Protein AF-A0A178AZI8-F1 (afdb_monomer_lite)

Foldseek 3Di:
DADALQAFAALDQWFLLCCLQRVVNVLLAQLNLLLCVLQPNALVNSQVSCQVWFQDVPRDDSVNSNCSNVVNNVVCCVVPNPVVSVVSSVLSNDPVNGSNNSSVRSGADPVSVVVYDFAWLQCSCVRTPDQDDVVRTDLSSVLSVCCVVQVFTDTSYGSVQVSVCVVVVHDRPGGDPVVVPPPPPDDDDDDDD

pLDDT: mean 89.92, std 15.52, range [40.38, 98.31]

Secondary structure (DSSP, 8-state):
-PPPTTBPPPSS---HHHHHHH-GGGGGSHHHHHHHHHTT--HHHHHHHHHHHB--SSPPPHHHHHHHHHHHHHHHHHHH-HHHHHHHHHHHHSTT--HHHHHHHTSPPHHHHTT-B--BTGGGGTTBS----BTTB-HHHHHHHHHHHH----BTTTHHHHHHHHHTTPPPSS---GGGS------------

Radius of gyration: 20.49 Å; chains: 1; bounding box: 71×36×58 Å

Sequence (193 aa):
MVPPAYAHIPLLPLTDTEIIVYLFNSLCRPIVSLRLYARGWGPAAISDVVNTHRIVQPAYLRNTCSVKCTTAIKKGIELYGEQWSATNREIFQDDATLDDKATDMIRLSPDEMLVAVDYEIRALCNGLKKHPEDGEGSIFTRCVKYCEETNATYTLSDVFELASDLEAGRPPRRGQDPAQECKTEDSPSSTRS

Structure (mmCIF, N/CA/C/O backbone):
data_AF-A0A178AZI8-F1
#
_entry.id   AF-A0A178AZI8-F1
#
loop_
_atom_site.group_PDB
_atom_site.id
_atom_site.type_symbol
_atom_site.label_atom_id
_atom_site.label_alt_id
_atom_site.label_comp_id
_atom_site.label_asym_id
_atom_site.label_entity_id
_atom_site.label_seq_id
_atom_site.pdbx_PDB_ins_code
_atom_site.Cartn_x
_atom_site.Cartn_y
_atom_site.Cartn_z
_atom_site.occupancy
_atom_site.B_iso_or_equiv
_atom_site.auth_seq_id
_atom_site.auth_comp_id
_atom_site.auth_asym_id
_atom_site.auth_atom_id
_atom_site.pdbx_PDB_model_num
ATOM 1 N N . MET A 1 1 ? 9.275 -11.871 0.941 1.00 66.69 1 MET A N 1
ATOM 2 C CA . MET A 1 1 ? 8.589 -11.402 2.159 1.00 66.69 1 MET A CA 1
ATOM 3 C C . MET A 1 1 ? 7.851 -10.128 1.775 1.00 66.69 1 MET A C 1
ATOM 5 O O . MET A 1 1 ? 8.394 -9.378 0.981 1.00 66.69 1 MET A O 1
ATOM 9 N N . VAL A 1 2 ? 6.616 -9.916 2.232 1.00 85.62 2 VAL A N 1
ATOM 10 C CA . VAL A 1 2 ? 5.921 -8.629 2.016 1.00 85.62 2 VAL A CA 1
ATOM 11 C C . VAL A 1 2 ? 6.507 -7.577 2.967 1.00 85.62 2 VAL A C 1
ATOM 13 O O . VAL A 1 2 ? 6.925 -7.963 4.064 1.00 85.62 2 VAL A O 1
ATOM 16 N N . PRO A 1 3 ? 6.515 -6.282 2.604 1.00 92.06 3 PRO A N 1
ATOM 17 C CA . PRO A 1 3 ? 6.998 -5.214 3.477 1.00 92.06 3 PRO A CA 1
ATOM 18 C C . PRO A 1 3 ? 6.326 -5.244 4.852 1.00 92.06 3 PRO A 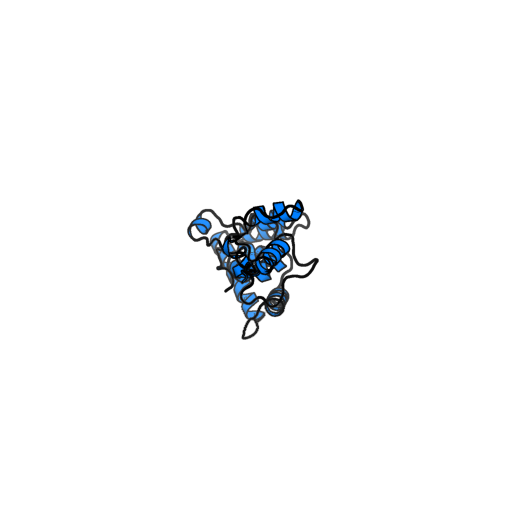C 1
ATOM 20 O O . PRO A 1 3 ? 5.184 -5.701 4.960 1.00 92.06 3 PRO A O 1
ATOM 23 N N . PRO A 1 4 ? 6.992 -4.772 5.916 1.00 95.50 4 PRO A N 1
ATOM 24 C CA . PRO A 1 4 ? 6.371 -4.632 7.229 1.00 95.50 4 PRO A CA 1
ATOM 25 C C . PRO A 1 4 ? 5.271 -3.556 7.227 1.00 95.50 4 PRO A C 1
ATOM 27 O O . PRO A 1 4 ? 5.117 -2.792 6.278 1.00 95.50 4 PRO A O 1
ATOM 30 N N . ALA A 1 5 ? 4.496 -3.481 8.313 1.00 95.38 5 ALA A N 1
ATOM 31 C CA . ALA A 1 5 ? 3.394 -2.519 8.433 1.00 95.38 5 ALA A CA 1
ATOM 32 C C . ALA A 1 5 ? 3.846 -1.048 8.344 1.00 95.38 5 ALA A C 1
ATOM 34 O O . ALA A 1 5 ? 3.108 -0.224 7.812 1.00 95.38 5 ALA A O 1
ATOM 35 N N . TYR A 1 6 ? 5.051 -0.748 8.838 1.00 96.19 6 TYR A N 1
ATOM 36 C CA . TYR A 1 6 ? 5.673 0.580 8.829 1.00 96.19 6 TYR A CA 1
ATOM 37 C C . TYR A 1 6 ? 6.747 0.705 7.740 1.00 96.19 6 TYR A C 1
ATOM 39 O O . TYR A 1 6 ? 7.777 1.340 7.933 1.00 96.19 6 TYR A O 1
ATOM 47 N N . ALA A 1 7 ? 6.547 0.059 6.592 1.00 97.00 7 ALA A N 1
ATOM 48 C CA . ALA A 1 7 ? 7.359 0.371 5.424 1.00 97.00 7 ALA A CA 1
ATOM 49 C C . ALA A 1 7 ? 7.076 1.807 4.949 1.00 97.00 7 ALA A C 1
ATOM 51 O O . ALA A 1 7 ? 5.952 2.296 5.104 1.00 97.00 7 ALA A O 1
ATOM 52 N N . HIS A 1 8 ? 8.073 2.466 4.357 1.00 97.19 8 HIS A N 1
ATOM 53 C CA . HIS A 1 8 ? 7.857 3.756 3.702 1.00 97.19 8 HIS A CA 1
ATOM 54 C C . HIS A 1 8 ? 6.721 3.662 2.676 1.00 97.19 8 HIS A C 1
ATOM 56 O O . HIS A 1 8 ? 6.621 2.695 1.924 1.00 97.19 8 HIS A O 1
ATOM 62 N N . ILE A 1 9 ? 5.865 4.681 2.633 1.00 97.25 9 ILE A N 1
ATOM 63 C CA . ILE A 1 9 ? 4.920 4.851 1.528 1.00 97.25 9 ILE A CA 1
ATOM 64 C C . ILE A 1 9 ? 5.643 5.673 0.453 1.00 97.25 9 ILE A C 1
ATOM 66 O O . ILE A 1 9 ? 6.190 6.726 0.795 1.00 97.25 9 ILE A O 1
ATOM 70 N N . PRO A 1 10 ? 5.694 5.206 -0.805 1.00 96.31 10 PRO A N 1
ATOM 71 C CA . PRO A 1 10 ? 6.417 5.895 -1.862 1.00 96.31 10 PRO A CA 1
ATOM 72 C C . PRO A 1 10 ? 5.825 7.275 -2.141 1.00 96.31 10 PRO A C 1
ATOM 74 O O . PRO A 1 10 ? 4.624 7.500 -1.987 1.00 96.31 10 PRO A O 1
ATOM 77 N N . LEU A 1 11 ? 6.676 8.195 -2.598 1.00 94.81 11 LEU A N 1
ATOM 78 C CA . LEU A 1 11 ? 6.287 9.543 -3.029 1.00 94.81 11 LEU A CA 1
ATOM 79 C C . LEU A 1 11 ? 5.669 9.526 -4.437 1.00 94.81 11 LEU A C 1
ATOM 81 O O . LEU A 1 11 ? 6.054 10.301 -5.307 1.00 94.81 11 LEU A O 1
ATOM 85 N N . LEU A 1 12 ? 4.744 8.597 -4.667 1.00 95.62 12 LEU A N 1
ATOM 86 C CA . LEU A 1 12 ? 4.033 8.384 -5.922 1.00 95.62 12 LEU A CA 1
ATOM 87 C C . LEU A 1 12 ? 2.571 8.057 -5.612 1.00 95.62 12 LEU A C 1
ATOM 89 O O . LEU A 1 12 ? 2.322 7.386 -4.609 1.00 95.62 12 LEU A O 1
ATOM 93 N N . PRO A 1 13 ? 1.610 8.471 -6.454 1.00 95.94 13 PRO A N 1
ATOM 94 C CA . PRO A 1 13 ? 0.228 8.033 -6.317 1.00 95.94 13 PRO A CA 1
ATOM 95 C C . PRO A 1 13 ? 0.158 6.505 -6.362 1.00 95.94 13 PRO A C 1
ATOM 97 O O . PRO A 1 13 ? 0.675 5.889 -7.293 1.00 95.94 13 PRO A O 1
ATOM 100 N N . LEU A 1 14 ? -0.468 5.900 -5.356 1.00 97.25 14 LEU A N 1
ATOM 101 C CA . LEU A 1 14 ? -0.732 4.467 -5.322 1.00 97.25 14 LEU A CA 1
ATOM 102 C C . LEU A 1 14 ? -2.201 4.199 -5.591 1.00 97.25 14 LEU A C 1
ATOM 104 O O . LEU A 1 14 ? -3.056 4.826 -4.960 1.00 97.25 14 LEU A O 1
ATOM 108 N N . THR A 1 15 ? -2.492 3.197 -6.415 1.00 97.12 15 THR A N 1
ATOM 109 C CA . THR A 1 15 ? -3.849 2.645 -6.475 1.00 97.12 15 THR A CA 1
ATOM 110 C C . THR A 1 15 ? -4.130 1.800 -5.234 1.00 97.12 15 THR A C 1
ATOM 112 O O . THR A 1 15 ? -3.229 1.312 -4.541 1.00 97.12 15 THR A O 1
ATOM 115 N N . ASP A 1 16 ? -5.408 1.581 -4.941 1.00 97.62 16 ASP A N 1
ATOM 116 C CA . ASP A 1 16 ? -5.801 0.697 -3.841 1.00 97.62 16 ASP A CA 1
ATOM 117 C C . ASP A 1 16 ? -5.341 -0.754 -4.087 1.00 97.62 16 ASP A C 1
ATOM 119 O O . ASP A 1 16 ? -4.891 -1.432 -3.158 1.00 97.62 16 ASP A O 1
ATOM 123 N N . THR A 1 17 ? -5.348 -1.203 -5.347 1.00 98.00 17 THR A N 1
ATOM 124 C CA . THR A 1 17 ? -4.795 -2.501 -5.755 1.00 98.00 17 THR A CA 1
ATOM 125 C C . THR A 1 17 ? -3.299 -2.587 -5.456 1.00 98.00 17 THR A C 1
ATOM 127 O O . THR A 1 17 ? -2.850 -3.585 -4.897 1.00 98.00 17 THR A O 1
ATOM 130 N N . GLU A 1 18 ? -2.514 -1.546 -5.748 1.00 97.94 18 GLU A N 1
ATOM 131 C CA . GLU A 1 18 ? -1.077 -1.518 -5.446 1.00 97.94 18 GLU A CA 1
ATOM 132 C C . GLU A 1 18 ? -0.794 -1.610 -3.945 1.00 97.94 18 GLU A C 1
ATOM 134 O O . GLU A 1 18 ? 0.122 -2.326 -3.534 1.00 97.94 18 GLU A O 1
ATOM 139 N N . ILE A 1 19 ? -1.610 -0.964 -3.109 1.00 97.94 19 ILE A N 1
ATOM 140 C CA . ILE A 1 19 ? -1.509 -1.095 -1.649 1.00 97.94 19 ILE A CA 1
ATOM 141 C C . ILE A 1 19 ? -1.777 -2.541 -1.222 1.00 97.94 19 ILE A C 1
ATOM 143 O O . ILE A 1 19 ? -1.015 -3.101 -0.430 1.00 97.94 19 ILE A O 1
ATOM 147 N N . ILE A 1 20 ? -2.832 -3.166 -1.750 1.00 97.81 20 ILE A N 1
ATOM 148 C CA . ILE A 1 20 ? -3.201 -4.546 -1.408 1.00 97.81 20 ILE A CA 1
ATOM 149 C C . ILE A 1 20 ? -2.127 -5.532 -1.879 1.00 97.81 20 ILE A C 1
ATOM 151 O O . ILE A 1 20 ? -1.770 -6.450 -1.141 1.00 97.81 20 ILE A O 1
ATOM 155 N N . VAL A 1 21 ? -1.594 -5.346 -3.086 1.00 97.44 21 VAL A N 1
ATOM 156 C CA . VAL A 1 21 ? -0.607 -6.250 -3.678 1.00 97.44 21 VAL A CA 1
ATOM 157 C C . VAL A 1 21 ? 0.766 -6.037 -3.054 1.00 97.44 21 VAL A C 1
ATOM 159 O O . VAL A 1 21 ? 1.355 -6.995 -2.554 1.00 97.44 21 VAL A O 1
ATOM 162 N N . TYR A 1 22 ? 1.300 -4.818 -3.045 1.00 97.69 22 TYR A N 1
ATOM 163 C CA . TYR A 1 22 ? 2.690 -4.556 -2.658 1.00 97.69 22 TYR A CA 1
ATOM 164 C C . TYR A 1 22 ? 2.872 -4.250 -1.177 1.00 97.69 22 TYR A C 1
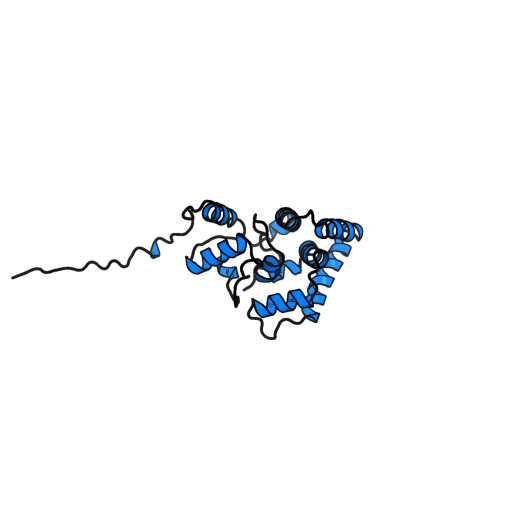ATOM 166 O O . TYR A 1 22 ? 3.871 -4.669 -0.599 1.00 97.69 22 TYR A O 1
ATOM 174 N N . LEU A 1 23 ? 1.903 -3.592 -0.543 1.00 97.38 23 LEU A N 1
ATOM 175 C CA . LEU A 1 23 ? 2.016 -3.072 0.822 1.00 97.38 23 LEU A CA 1
ATOM 176 C C . LEU A 1 23 ? 0.999 -3.720 1.770 1.00 97.38 23 LEU A C 1
ATOM 178 O O . LEU A 1 23 ? 0.572 -3.099 2.738 1.00 97.38 23 LEU A O 1
ATOM 182 N N . PHE A 1 24 ? 0.623 -4.983 1.544 1.00 96.69 24 PHE A N 1
ATOM 183 C CA . PHE A 1 24 ? -0.478 -5.651 2.254 1.00 96.69 24 PHE A CA 1
ATOM 184 C C . PHE A 1 24 ? -0.426 -5.565 3.795 1.00 96.69 24 PHE A C 1
ATOM 186 O O . PHE A 1 24 ? -1.454 -5.565 4.482 1.00 96.69 24 PHE A O 1
ATOM 193 N N . ASN A 1 25 ? 0.767 -5.532 4.392 1.00 96.38 25 ASN A N 1
ATOM 194 C CA . ASN A 1 25 ? 0.900 -5.429 5.847 1.00 96.38 25 ASN A CA 1
ATOM 195 C C . ASN A 1 25 ? 0.619 -4.025 6.386 1.00 96.38 25 ASN A C 1
ATOM 197 O O . ASN A 1 25 ? 0.266 -3.903 7.558 1.00 96.38 25 ASN A O 1
ATOM 201 N N . SER A 1 26 ? 0.680 -2.991 5.545 1.00 97.38 26 SER A N 1
ATOM 202 C CA . SER A 1 26 ? 0.289 -1.627 5.911 1.00 97.38 26 SER A CA 1
ATOM 203 C C . SER A 1 26 ? -1.195 -1.517 6.271 1.00 97.38 26 SER A C 1
ATOM 205 O O . SER A 1 26 ? -1.559 -0.616 7.014 1.00 97.38 26 SER A O 1
ATOM 207 N N . LEU A 1 27 ? -2.043 -2.484 5.884 1.00 97.25 27 LEU A N 1
ATOM 208 C CA . LEU A 1 27 ? -3.443 -2.560 6.331 1.00 97.25 27 LEU A CA 1
ATOM 209 C C . LEU A 1 27 ? -3.575 -2.689 7.860 1.00 97.25 27 LEU A C 1
ATOM 211 O O . LEU A 1 27 ? -4.634 -2.408 8.409 1.00 97.25 27 LEU A O 1
ATOM 215 N N . CYS A 1 28 ? -2.519 -3.073 8.583 1.00 96.06 28 CYS A N 1
ATOM 216 C CA . CYS A 1 28 ? -2.519 -3.003 10.047 1.00 96.06 28 CYS A CA 1
ATOM 217 C C . CYS A 1 28 ? -2.553 -1.555 10.581 1.00 96.06 28 CYS A C 1
ATOM 219 O O . CYS A 1 28 ? -2.847 -1.353 11.760 1.00 96.06 28 CYS A O 1
ATOM 221 N N . ARG A 1 29 ? -2.255 -0.554 9.741 1.00 97.31 29 ARG A N 1
ATOM 222 C CA . ARG A 1 29 ? -2.351 0.867 10.080 1.00 97.31 29 ARG A CA 1
ATOM 223 C C . ARG A 1 29 ? -3.795 1.352 9.891 1.00 97.31 29 ARG A C 1
ATOM 225 O O . ARG A 1 29 ? -4.379 1.104 8.830 1.00 97.31 29 ARG A O 1
ATOM 232 N N . PRO A 1 30 ? -4.374 2.068 10.875 1.00 97.94 30 PRO A N 1
ATOM 233 C CA . PRO A 1 30 ? -5.777 2.473 10.825 1.00 97.94 30 PRO A CA 1
ATOM 234 C C . PRO A 1 30 ? -6.153 3.267 9.572 1.00 97.94 30 PRO A C 1
ATOM 236 O O . PRO A 1 30 ? -7.155 2.954 8.934 1.00 97.94 30 PRO A O 1
ATOM 239 N N . ILE A 1 31 ? -5.333 4.254 9.190 1.00 98.12 31 ILE A N 1
ATOM 240 C CA . ILE A 1 31 ? -5.620 5.146 8.057 1.00 98.12 31 ILE A CA 1
ATOM 241 C C . ILE A 1 31 ? -5.610 4.411 6.707 1.00 98.12 31 ILE A C 1
ATOM 243 O O . ILE A 1 31 ? -6.430 4.705 5.844 1.00 98.12 31 ILE A O 1
ATOM 247 N N . VAL A 1 32 ? -4.751 3.397 6.548 1.00 98.31 32 VAL A N 1
ATOM 248 C CA . VAL A 1 32 ? -4.673 2.587 5.320 1.00 98.31 32 VAL A CA 1
ATOM 249 C C . VAL A 1 32 ? -5.910 1.703 5.179 1.00 98.31 32 VAL A C 1
ATOM 251 O O . VAL A 1 32 ? -6.541 1.679 4.126 1.00 98.31 32 VAL A O 1
ATOM 254 N N . SER A 1 33 ? -6.296 1.001 6.250 1.00 98.31 33 SER A N 1
ATOM 255 C CA . SER A 1 33 ? -7.531 0.204 6.243 1.00 98.31 33 SER A CA 1
ATOM 256 C C . SER A 1 33 ? -8.771 1.072 6.032 1.00 98.31 33 SER A C 1
ATOM 258 O O . SER A 1 33 ? -9.685 0.668 5.313 1.00 98.31 33 SER A O 1
ATOM 260 N N . LEU A 1 34 ? -8.801 2.267 6.634 1.00 98.19 34 LEU A N 1
ATOM 261 C CA . LEU A 1 34 ? -9.898 3.213 6.467 1.00 98.19 34 LEU A CA 1
ATOM 262 C C . LEU A 1 34 ? -10.014 3.692 5.018 1.00 98.19 34 LEU A C 1
ATOM 264 O O . LEU A 1 34 ? -11.125 3.683 4.498 1.00 98.19 34 LEU A O 1
ATOM 268 N N . ARG A 1 35 ? -8.893 4.031 4.363 1.00 98.06 35 ARG A N 1
ATOM 269 C CA . ARG A 1 35 ? -8.846 4.391 2.937 1.00 98.06 35 ARG A CA 1
ATOM 270 C C . ARG A 1 35 ? -9.510 3.326 2.069 1.00 98.06 35 ARG A C 1
ATOM 272 O O . ARG A 1 35 ? -10.447 3.637 1.341 1.00 98.06 35 ARG A O 1
ATOM 279 N N . LEU A 1 36 ? -9.060 2.074 2.184 1.00 98.19 36 LEU A N 1
ATOM 280 C CA . LEU A 1 36 ? -9.594 0.969 1.382 1.00 98.19 36 LEU A CA 1
ATOM 281 C C . LEU A 1 36 ? -11.105 0.805 1.604 1.00 98.19 36 LEU A C 1
ATOM 283 O O . LEU A 1 36 ? -11.882 0.792 0.652 1.00 98.19 36 LEU A O 1
ATOM 287 N N . TYR A 1 37 ? -11.543 0.754 2.863 1.00 97.44 37 TYR A N 1
ATOM 288 C CA . TYR A 1 37 ? -12.961 0.579 3.189 1.00 97.44 37 TYR A CA 1
ATOM 289 C C . TYR A 1 37 ? -13.832 1.749 2.727 1.00 97.44 37 TYR A C 1
ATOM 291 O O . TYR A 1 37 ? -14.964 1.534 2.296 1.00 97.44 37 TYR A O 1
ATOM 299 N N . ALA A 1 38 ? -13.332 2.978 2.848 1.00 97.50 38 ALA A N 1
ATOM 300 C CA . ALA A 1 38 ? -14.025 4.175 2.395 1.00 97.50 38 ALA A CA 1
ATOM 301 C C . ALA A 1 38 ? -14.239 4.142 0.874 1.00 97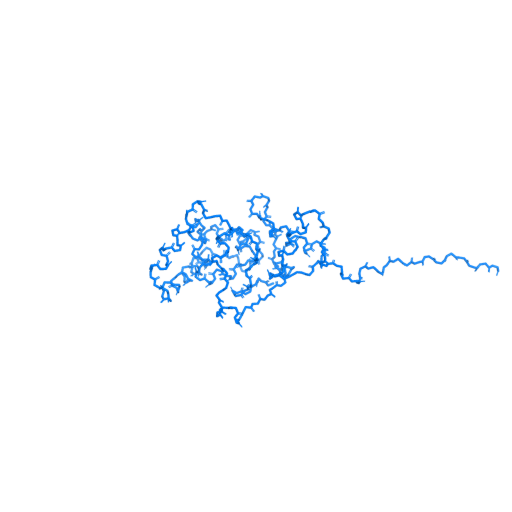.50 38 ALA A C 1
ATOM 303 O O . ALA A 1 38 ? -15.336 4.441 0.416 1.00 97.50 38 ALA A O 1
ATOM 304 N N . ARG A 1 39 ? -13.252 3.648 0.118 1.00 96.94 39 ARG A N 1
ATOM 305 C CA . ARG A 1 39 ? -13.283 3.520 -1.350 1.00 96.94 39 ARG A CA 1
ATOM 306 C C . ARG A 1 39 ? -13.928 2.222 -1.854 1.00 96.94 39 ARG A C 1
ATOM 308 O O . ARG A 1 39 ? -13.712 1.806 -2.985 1.00 96.94 39 ARG A O 1
ATOM 315 N N . GLY A 1 40 ? -14.723 1.557 -1.014 1.00 95.75 40 GLY A N 1
ATOM 316 C CA . GLY A 1 40 ? -15.518 0.389 -1.407 1.00 95.75 40 GLY A CA 1
ATOM 317 C C . GLY A 1 40 ? -14.784 -0.956 -1.383 1.00 95.75 40 GLY A C 1
ATOM 318 O O . GLY A 1 40 ? -15.387 -1.982 -1.706 1.00 95.75 40 GLY A O 1
ATOM 319 N N . TRP A 1 41 ? -13.525 -1.011 -0.939 1.00 97.31 41 TRP A N 1
ATOM 320 C CA . TRP A 1 41 ? -12.792 -2.271 -0.814 1.00 97.31 41 TRP A CA 1
ATOM 321 C C . TRP A 1 41 ? -13.211 -3.042 0.436 1.00 97.31 41 TRP A C 1
ATOM 323 O O . TRP A 1 41 ? -12.736 -2.810 1.550 1.00 97.31 41 TRP A O 1
ATOM 333 N N . GLY A 1 42 ? -14.111 -4.003 0.239 1.00 95.88 42 GLY A N 1
ATOM 334 C CA . GLY A 1 42 ? -14.510 -4.951 1.273 1.00 95.88 42 GLY A CA 1
ATOM 335 C C . GLY A 1 42 ? -13.536 -6.132 1.429 1.00 95.88 42 GLY A C 1
ATOM 336 O O . GLY A 1 42 ? -12.759 -6.433 0.521 1.00 95.88 42 GLY A O 1
ATOM 337 N N . PRO A 1 43 ? -13.632 -6.895 2.537 1.00 97.12 43 PRO A N 1
ATOM 338 C CA . PRO A 1 43 ? -12.779 -8.057 2.799 1.00 97.12 43 PRO A CA 1
ATOM 339 C C . PRO A 1 43 ? -12.735 -9.110 1.697 1.00 97.12 43 PRO A C 1
ATOM 341 O O . PRO A 1 43 ? -11.714 -9.769 1.558 1.00 97.12 43 PRO A O 1
ATOM 344 N N . ALA A 1 44 ? -13.837 -9.294 0.962 1.00 97.44 44 ALA A N 1
ATOM 345 C CA . ALA A 1 44 ? -13.905 -10.252 -0.138 1.00 97.44 44 ALA A CA 1
ATOM 346 C C . ALA A 1 44 ? -13.007 -9.807 -1.302 1.00 97.44 44 ALA A C 1
ATOM 348 O O . ALA A 1 44 ? -12.091 -10.531 -1.668 1.00 97.44 44 ALA A O 1
ATOM 349 N N . ALA A 1 45 ? -13.186 -8.572 -1.784 1.00 97.81 45 ALA A N 1
ATOM 350 C CA . ALA A 1 45 ? -12.376 -8.013 -2.864 1.00 97.81 45 ALA A CA 1
ATOM 351 C C . ALA A 1 45 ? -10.883 -7.967 -2.499 1.00 97.81 45 ALA A C 1
ATOM 353 O O . ALA A 1 45 ? -10.037 -8.370 -3.292 1.00 97.81 45 ALA A O 1
ATOM 354 N N . ILE A 1 46 ? -10.554 -7.559 -1.267 1.00 98.19 46 ILE A N 1
ATOM 355 C CA . ILE A 1 46 ? -9.164 -7.548 -0.790 1.00 98.19 46 ILE A CA 1
ATOM 356 C C . ILE A 1 46 ? -8.592 -8.972 -0.756 1.00 98.19 46 ILE A C 1
ATOM 358 O O . ILE A 1 46 ? -7.483 -9.188 -1.241 1.00 98.19 46 ILE A O 1
ATOM 362 N N . SER A 1 47 ? -9.316 -9.957 -0.203 1.00 97.69 47 SER A N 1
ATOM 363 C CA . SER A 1 47 ? -8.818 -11.339 -0.177 1.00 97.69 47 SER A CA 1
ATOM 364 C C . SER A 1 47 ? -8.645 -11.921 -1.575 1.00 97.69 47 SER A C 1
ATOM 366 O O . SER A 1 47 ? -7.679 -12.646 -1.807 1.00 97.69 47 SER A O 1
ATOM 368 N N . ASP A 1 48 ? -9.535 -11.579 -2.503 1.00 97.75 48 ASP A N 1
ATOM 369 C CA . ASP A 1 48 ? -9.482 -12.055 -3.882 1.00 97.75 48 ASP A CA 1
ATOM 370 C C . ASP A 1 48 ? -8.264 -11.479 -4.611 1.00 97.75 48 ASP A C 1
ATOM 372 O O . ASP A 1 48 ? -7.506 -12.241 -5.212 1.00 97.75 48 ASP A O 1
ATOM 376 N N . VAL A 1 49 ? -7.987 -10.177 -4.468 1.00 97.62 49 VAL A N 1
ATOM 377 C CA . VAL A 1 49 ? -6.770 -9.548 -5.014 1.00 97.62 49 VAL A CA 1
ATOM 378 C C . VAL A 1 49 ? -5.511 -10.158 -4.398 1.00 97.62 49 VAL A C 1
ATOM 380 O O . VAL A 1 49 ? -4.599 -10.553 -5.126 1.00 97.62 49 VAL A O 1
ATOM 383 N N . VAL A 1 50 ? -5.454 -10.327 -3.072 1.00 96.88 50 VAL A N 1
ATOM 384 C CA . VAL A 1 50 ? -4.295 -10.967 -2.423 1.00 96.88 50 VAL A CA 1
ATOM 385 C C . VAL A 1 50 ? -4.074 -12.374 -2.976 1.00 96.88 50 VAL A C 1
ATOM 387 O O . VAL A 1 50 ? -2.964 -12.704 -3.383 1.00 96.88 50 VAL A O 1
ATOM 390 N N . ASN A 1 51 ? -5.111 -13.207 -3.042 1.00 97.19 51 ASN A N 1
ATOM 391 C CA . ASN A 1 51 ? -4.975 -14.582 -3.522 1.00 97.19 51 ASN A CA 1
ATOM 392 C C . ASN A 1 51 ? -4.656 -14.667 -5.020 1.00 97.19 51 ASN A C 1
ATOM 394 O O . ASN A 1 51 ? -3.973 -15.606 -5.439 1.00 97.19 51 ASN A O 1
ATOM 398 N N . THR A 1 52 ? -5.113 -13.698 -5.812 1.00 97.19 52 THR A N 1
ATOM 399 C CA . THR A 1 52 ? -4.841 -13.603 -7.252 1.00 97.19 52 THR A CA 1
ATOM 400 C C . THR A 1 52 ? -3.388 -13.223 -7.518 1.00 97.19 52 THR A C 1
ATOM 402 O O . THR A 1 52 ? -2.717 -13.872 -8.320 1.00 97.19 52 THR A O 1
ATOM 405 N N . HIS A 1 53 ? -2.870 -12.220 -6.809 1.00 97.44 53 HIS A N 1
ATOM 406 C CA . HIS A 1 53 ? -1.556 -11.644 -7.093 1.00 97.44 53 HIS A CA 1
ATOM 407 C C . HIS A 1 53 ? -0.429 -12.198 -6.222 1.00 97.44 53 HIS A C 1
ATOM 409 O O . HIS A 1 53 ? 0.733 -12.057 -6.589 1.00 97.44 53 HIS A O 1
ATOM 415 N N . ARG A 1 54 ? -0.715 -12.844 -5.085 1.00 96.31 54 ARG A N 1
ATOM 416 C CA . ARG A 1 54 ? 0.303 -13.343 -4.144 1.00 96.31 54 ARG A CA 1
ATOM 417 C C . ARG A 1 54 ? 0.206 -14.845 -3.908 1.00 96.31 54 ARG A C 1
ATOM 419 O O . ARG A 1 54 ? -0.862 -15.459 -3.945 1.00 96.31 54 ARG A O 1
ATOM 426 N N . ILE A 1 55 ? 1.357 -15.446 -3.628 1.00 94.88 55 ILE A N 1
ATOM 427 C CA . ILE A 1 55 ? 1.475 -16.821 -3.145 1.00 94.88 55 ILE A CA 1
ATOM 428 C C . ILE A 1 55 ? 1.195 -16.815 -1.641 1.00 94.88 55 ILE A C 1
ATOM 430 O O . ILE A 1 55 ? 2.024 -16.375 -0.849 1.00 94.88 55 ILE A O 1
ATOM 434 N N . VAL A 1 56 ? 0.018 -17.309 -1.253 1.00 90.94 56 VAL A N 1
ATOM 435 C CA . VAL A 1 56 ? -0.389 -17.471 0.149 1.00 90.94 56 VAL A CA 1
ATOM 436 C C . VAL A 1 56 ? -0.892 -18.900 0.339 1.00 90.94 56 VAL A C 1
ATOM 438 O O . VAL A 1 56 ? -1.773 -19.346 -0.399 1.00 90.94 56 VAL A O 1
ATOM 441 N N . GLN A 1 57 ? -0.304 -19.633 1.287 1.00 89.06 57 GLN A N 1
ATOM 442 C CA . GLN A 1 57 ? -0.708 -20.998 1.630 1.00 89.06 57 GLN A CA 1
ATOM 443 C C . GLN A 1 57 ? -0.876 -21.143 3.154 1.00 89.06 57 GLN A C 1
ATOM 445 O O . GLN A 1 57 ? 0.094 -20.919 3.880 1.00 89.06 57 GLN A O 1
ATOM 450 N N . PRO A 1 58 ? -2.077 -21.518 3.645 1.00 90.69 58 PRO A N 1
ATOM 451 C CA . PRO A 1 58 ? -3.332 -21.659 2.890 1.00 90.69 58 PRO A CA 1
ATOM 452 C C . PRO A 1 58 ? -3.799 -20.317 2.294 1.00 90.69 58 PRO A C 1
ATOM 454 O O . PRO A 1 58 ? -3.287 -19.266 2.672 1.00 90.69 58 PRO A O 1
ATOM 457 N N . ALA A 1 59 ? -4.755 -20.349 1.360 1.00 93.44 59 ALA A N 1
ATOM 458 C CA . ALA A 1 59 ? -5.296 -19.131 0.752 1.00 93.44 59 ALA A CA 1
ATOM 459 C C . ALA A 1 59 ? -5.769 -18.132 1.823 1.00 93.44 59 ALA A C 1
ATOM 461 O O . ALA A 1 59 ? -6.336 -18.517 2.851 1.00 93.44 59 ALA A O 1
ATOM 462 N N . TYR A 1 60 ? -5.539 -16.843 1.582 1.00 95.69 60 TYR A N 1
ATOM 463 C CA . TYR A 1 60 ? -5.920 -15.791 2.509 1.00 95.69 60 TYR A CA 1
ATOM 464 C C . TYR A 1 60 ? -7.442 -15.686 2.599 1.00 95.69 60 TYR A C 1
ATOM 466 O O . TYR A 1 60 ? -8.126 -15.475 1.599 1.00 95.69 60 TYR A O 1
ATOM 474 N N . LEU A 1 61 ? -7.988 -15.847 3.802 1.00 96.94 61 LEU A N 1
ATOM 475 C CA . LEU A 1 61 ? -9.430 -15.935 3.997 1.00 96.94 61 LEU A CA 1
ATOM 476 C C . LEU A 1 61 ? -10.061 -14.553 4.180 1.00 96.94 61 LEU A C 1
ATOM 478 O O . LEU A 1 61 ? -9.552 -13.710 4.924 1.00 96.94 61 LEU A O 1
ATOM 482 N N . ARG A 1 62 ? -11.255 -14.370 3.607 1.00 96.75 62 ARG A N 1
ATOM 483 C CA . ARG A 1 62 ? -12.099 -13.179 3.792 1.00 96.75 62 ARG A CA 1
ATOM 484 C C . ARG A 1 62 ? -12.283 -12.804 5.267 1.00 96.75 62 ARG A C 1
ATOM 486 O O . ARG A 1 62 ? -12.182 -11.633 5.624 1.00 96.75 62 ARG A O 1
ATOM 493 N N . ASN A 1 63 ? -12.545 -13.784 6.136 1.00 96.38 63 ASN A N 1
ATOM 494 C CA . ASN A 1 63 ? -12.756 -13.530 7.566 1.00 96.38 63 ASN A CA 1
ATOM 495 C C . ASN A 1 63 ? -11.486 -12.990 8.234 1.00 96.38 63 ASN A C 1
ATOM 497 O O . ASN A 1 63 ? -11.561 -12.045 9.017 1.00 96.38 63 ASN A O 1
ATOM 501 N N . THR A 1 64 ? -10.318 -13.519 7.862 1.00 96.06 64 THR A N 1
ATOM 502 C CA . THR A 1 64 ? -9.020 -13.015 8.324 1.00 96.06 64 THR A CA 1
ATOM 503 C C . THR A 1 64 ? -8.793 -11.577 7.861 1.00 96.06 64 THR A C 1
ATOM 505 O O . THR A 1 64 ? -8.387 -10.737 8.664 1.00 96.06 64 THR A O 1
ATOM 508 N N . CYS A 1 65 ? -9.129 -11.262 6.605 1.00 96.69 65 CYS A N 1
ATOM 509 C CA . CYS A 1 65 ? -9.074 -9.896 6.083 1.00 96.69 65 CYS A CA 1
ATOM 510 C C . CYS A 1 65 ? -9.985 -8.942 6.865 1.00 96.69 65 CYS A C 1
ATOM 512 O O . CYS A 1 65 ? -9.568 -7.849 7.252 1.00 96.69 65 CYS A O 1
ATOM 514 N N . SER A 1 66 ? -11.221 -9.374 7.130 1.00 97.06 66 SER A N 1
ATOM 515 C CA . SER A 1 66 ? -12.201 -8.598 7.888 1.00 97.06 66 SER A CA 1
ATOM 516 C C . SER A 1 66 ? -11.688 -8.280 9.287 1.00 97.06 66 SER A C 1
ATOM 518 O O . SER A 1 66 ? -11.725 -7.124 9.701 1.00 97.06 66 SER A O 1
ATOM 520 N N . VAL A 1 67 ? -11.165 -9.276 10.009 1.00 97.62 67 VAL A N 1
ATOM 521 C CA . VAL A 1 67 ? -10.595 -9.067 11.347 1.00 97.62 67 VAL A CA 1
ATOM 522 C C . VAL A 1 67 ? -9.414 -8.098 11.286 1.00 97.62 67 VAL A C 1
ATOM 524 O O . VAL A 1 67 ? -9.384 -7.159 12.079 1.00 97.62 67 VAL A O 1
ATOM 527 N N . LYS A 1 68 ? -8.494 -8.256 10.321 1.00 96.56 68 LYS A N 1
ATOM 528 C CA . LYS A 1 68 ? -7.329 -7.369 10.148 1.00 96.56 68 LYS A CA 1
ATOM 529 C C . LYS A 1 68 ? -7.749 -5.903 10.004 1.00 96.56 68 LYS A C 1
ATOM 531 O O . LYS A 1 68 ? -7.315 -5.061 10.786 1.00 96.56 68 LYS A O 1
ATOM 536 N N . CYS A 1 69 ? -8.630 -5.615 9.049 1.00 97.38 69 CYS A N 1
ATOM 537 C CA . CYS A 1 69 ? -9.002 -4.239 8.723 1.00 97.38 69 CYS A CA 1
ATOM 538 C C . CYS A 1 69 ? -9.901 -3.615 9.795 1.00 97.38 69 CYS A C 1
ATOM 540 O O . CYS A 1 69 ? -9.686 -2.478 10.207 1.00 97.38 69 CYS A O 1
ATOM 542 N N . THR A 1 70 ? -10.886 -4.363 10.304 1.00 97.19 70 THR A N 1
ATOM 543 C CA . THR A 1 70 ? -11.790 -3.843 11.345 1.00 97.19 70 THR A CA 1
ATOM 544 C C . THR A 1 70 ? -11.067 -3.597 12.664 1.00 97.19 70 THR A C 1
ATOM 546 O O . THR A 1 70 ? -11.347 -2.596 13.316 1.00 97.19 70 THR A O 1
ATOM 549 N N . THR A 1 71 ? -10.105 -4.446 13.037 1.00 98.19 71 THR A N 1
ATOM 550 C CA . THR A 1 71 ? -9.258 -4.219 14.219 1.00 98.19 71 THR A CA 1
ATOM 551 C C . THR A 1 71 ? -8.402 -2.968 14.042 1.00 98.19 71 THR A C 1
ATOM 553 O O . THR A 1 71 ? -8.338 -2.148 14.953 1.00 98.19 71 THR A O 1
ATOM 556 N N . ALA A 1 72 ? -7.798 -2.771 12.865 1.00 97.75 72 ALA A N 1
ATOM 557 C CA . ALA A 1 72 ? -7.019 -1.569 12.576 1.00 97.75 72 ALA A CA 1
ATOM 558 C C . ALA A 1 72 ? -7.879 -0.294 12.659 1.00 97.75 72 ALA A C 1
ATOM 560 O O . ALA A 1 72 ? -7.484 0.669 13.310 1.00 97.75 72 ALA A O 1
ATOM 561 N N . ILE A 1 73 ? -9.078 -0.296 12.069 1.00 98.00 73 ILE A N 1
ATOM 562 C CA . ILE A 1 73 ? -9.992 0.857 12.117 1.00 98.00 73 ILE A CA 1
ATOM 563 C C . ILE A 1 73 ? -10.446 1.143 13.554 1.00 98.00 73 ILE A C 1
ATOM 565 O O . ILE A 1 73 ? -10.400 2.294 13.981 1.00 98.00 73 ILE A O 1
ATOM 569 N N . LYS A 1 74 ? -10.830 0.111 14.321 1.00 98.12 74 LYS A N 1
ATOM 570 C CA . LYS A 1 74 ? -11.202 0.258 15.739 1.00 98.12 74 LYS A CA 1
ATOM 571 C C . LYS A 1 74 ? -10.065 0.857 16.560 1.00 98.12 74 LYS A C 1
ATOM 573 O O . LYS A 1 74 ? -10.298 1.814 17.284 1.00 98.12 74 LYS A O 1
ATOM 578 N N . LYS A 1 75 ? -8.831 0.382 16.363 1.00 97.50 75 LYS A N 1
ATOM 579 C CA . LYS A 1 75 ? -7.642 0.956 17.006 1.00 97.50 75 LYS A CA 1
ATOM 580 C C . LYS A 1 75 ? -7.465 2.439 16.659 1.00 97.50 75 LYS A C 1
ATOM 582 O O . LYS A 1 75 ? -7.104 3.227 17.521 1.00 97.50 75 LYS A O 1
ATOM 587 N N . GLY A 1 76 ? -7.727 2.840 15.414 1.00 96.75 76 GLY A N 1
ATOM 588 C CA . GLY A 1 76 ? -7.713 4.255 15.029 1.00 96.75 76 GLY A CA 1
ATOM 589 C C . GLY A 1 76 ? -8.765 5.084 15.765 1.00 96.75 76 GLY A C 1
ATOM 590 O O . GLY A 1 76 ? -8.451 6.160 16.259 1.00 96.75 76 GLY A O 1
ATOM 591 N N . ILE A 1 77 ? -9.988 4.562 15.893 1.00 97.94 77 ILE A N 1
ATOM 592 C CA . ILE A 1 77 ? -11.067 5.208 16.657 1.00 97.94 77 ILE A CA 1
ATOM 593 C C . ILE A 1 77 ? -10.694 5.330 18.140 1.00 97.94 77 ILE A C 1
ATOM 595 O O . ILE A 1 77 ? -10.909 6.378 18.736 1.00 97.94 77 ILE A O 1
ATOM 599 N N . GLU A 1 78 ? -10.100 4.295 18.731 1.00 97.94 78 GLU A N 1
ATOM 600 C CA . GLU A 1 78 ? -9.637 4.317 20.124 1.00 97.94 78 GLU A CA 1
ATOM 601 C C . GLU A 1 78 ? -8.524 5.353 20.354 1.00 97.94 78 GLU A C 1
ATOM 603 O O . GLU A 1 78 ? -8.499 6.003 21.396 1.00 97.94 78 GLU A O 1
ATOM 608 N N . LEU A 1 79 ? -7.616 5.529 19.386 1.00 95.62 79 LEU A N 1
ATOM 609 C CA . LEU A 1 79 ? -6.480 6.452 19.496 1.00 95.62 79 LEU A CA 1
ATOM 610 C C . LEU A 1 79 ? -6.838 7.910 19.186 1.00 95.62 79 LEU A C 1
ATOM 612 O O . LEU A 1 79 ? -6.296 8.817 19.815 1.00 95.62 79 LEU A O 1
ATOM 616 N N . TYR A 1 80 ? -7.706 8.141 18.200 1.00 96.31 80 TYR A N 1
ATOM 617 C CA . TYR A 1 80 ? -7.941 9.469 17.617 1.00 96.31 80 TYR A CA 1
ATOM 618 C C . TYR A 1 80 ? -9.400 9.940 17.718 1.00 96.31 80 TYR A C 1
ATOM 620 O O . TYR A 1 80 ? -9.712 11.071 17.345 1.00 96.31 80 TYR A O 1
ATOM 628 N N . GLY A 1 81 ? -10.298 9.095 18.229 1.00 97.12 81 GLY A N 1
ATOM 629 C CA . GLY A 1 81 ? -11.723 9.375 18.390 1.00 97.12 81 GLY A CA 1
ATOM 630 C C . GLY A 1 81 ? -12.579 9.009 17.174 1.00 97.12 81 GLY A C 1
ATOM 631 O O . GLY A 1 81 ? -12.099 8.801 16.058 1.00 97.12 81 GLY A O 1
ATOM 632 N N . GLU A 1 82 ? -13.898 8.952 17.379 1.00 96.50 82 GLU A N 1
ATOM 633 C CA . GLU A 1 82 ? -14.863 8.624 16.317 1.00 96.50 82 GLU A CA 1
ATOM 634 C C . GLU A 1 82 ? -14.869 9.660 15.186 1.00 96.50 82 GLU A C 1
ATOM 636 O O . GLU A 1 82 ? -14.964 9.297 14.011 1.00 96.50 82 GLU A O 1
ATOM 641 N N . GLN A 1 83 ? -14.682 10.939 15.528 1.00 96.94 83 GLN A N 1
ATOM 642 C CA . GLN A 1 83 ? -14.658 12.028 14.554 1.00 96.94 83 GLN A CA 1
ATOM 643 C C . GLN A 1 83 ? -13.513 11.877 13.545 1.00 96.94 83 GLN A C 1
ATOM 645 O O . GLN A 1 83 ? -13.700 12.158 12.364 1.00 96.94 83 GLN A O 1
ATOM 650 N N . TRP A 1 84 ? -12.351 11.374 13.979 1.00 97.19 84 TRP A N 1
ATOM 651 C CA . TRP A 1 84 ? -11.231 11.087 13.081 1.00 97.19 84 TRP A CA 1
ATOM 652 C C . TRP A 1 84 ? -11.634 10.083 11.994 1.00 97.19 84 TRP A C 1
ATOM 654 O O . TRP A 1 84 ? -11.335 10.294 10.818 1.00 97.19 84 TRP A O 1
ATOM 664 N N . SER A 1 85 ? -12.349 9.019 12.368 1.00 96.19 85 SER A N 1
ATOM 665 C CA . SER A 1 85 ? -12.814 7.997 11.425 1.00 96.19 85 SER A CA 1
ATOM 666 C C . SER A 1 85 ? -13.852 8.561 10.456 1.00 96.19 85 SER A C 1
ATOM 668 O O . SER A 1 85 ? -13.742 8.335 9.252 1.00 96.19 85 SER A O 1
ATOM 670 N N . ALA A 1 86 ? -14.823 9.331 10.962 1.00 96.81 86 ALA A N 1
ATOM 671 C CA . ALA A 1 86 ? -15.864 9.949 10.143 1.00 96.81 86 ALA A CA 1
ATOM 672 C C . ALA A 1 86 ? -15.277 10.924 9.109 1.00 96.81 86 ALA A C 1
ATOM 674 O O . ALA A 1 86 ? -15.516 10.764 7.915 1.00 96.81 86 ALA A O 1
ATOM 675 N N . THR A 1 87 ? -14.435 11.865 9.549 1.00 97.12 87 THR A N 1
ATOM 676 C CA . THR A 1 87 ? -13.831 12.881 8.676 1.00 97.12 87 THR A CA 1
ATOM 677 C C . THR A 1 87 ? -12.910 12.267 7.623 1.00 97.12 87 THR A C 1
ATOM 679 O O . THR A 1 87 ? -13.012 12.606 6.449 1.00 97.12 87 THR A O 1
ATOM 682 N N . ASN A 1 88 ? -12.027 11.335 7.996 1.00 97.69 88 ASN A N 1
ATOM 683 C CA . ASN A 1 88 ? -11.136 10.717 7.008 1.00 97.69 88 ASN A CA 1
ATOM 684 C C . ASN A 1 88 ? -11.899 9.821 6.026 1.00 97.69 88 ASN A C 1
ATOM 686 O O . ASN A 1 88 ? -11.556 9.786 4.847 1.00 97.69 88 ASN A O 1
ATOM 690 N N . ARG A 1 89 ? -12.942 9.118 6.484 1.00 97.06 89 ARG A N 1
ATOM 691 C CA . ARG A 1 89 ? -13.804 8.329 5.598 1.00 97.06 89 ARG A CA 1
ATOM 692 C C . ARG A 1 89 ? -14.473 9.207 4.548 1.00 97.06 89 ARG A C 1
ATOM 694 O O . ARG A 1 89 ? -14.457 8.830 3.386 1.00 97.06 89 ARG A O 1
ATOM 701 N N . GLU A 1 90 ? -15.024 10.345 4.958 1.00 97.12 90 GLU A N 1
ATOM 702 C CA . GLU A 1 90 ? -15.671 11.296 4.053 1.00 97.12 90 GLU A CA 1
ATOM 703 C C . GLU A 1 90 ? -14.681 11.819 3.003 1.00 97.12 90 GLU A C 1
ATOM 705 O O . GLU A 1 90 ? -14.981 11.787 1.815 1.00 97.12 90 GLU A O 1
ATOM 710 N N . ILE A 1 91 ? -13.453 12.168 3.412 1.00 96.88 91 ILE A N 1
ATOM 711 C CA . ILE A 1 91 ? -12.403 12.594 2.475 1.00 96.88 91 ILE A CA 1
ATOM 712 C C . ILE A 1 91 ? -12.076 11.491 1.463 1.00 96.88 91 ILE A C 1
ATOM 714 O O . ILE A 1 91 ? -11.978 11.776 0.276 1.00 96.88 91 ILE A O 1
ATOM 718 N N . PHE A 1 92 ? -11.896 10.242 1.901 1.00 97.69 92 PHE A N 1
ATOM 719 C CA . PHE A 1 92 ? -11.580 9.137 0.989 1.00 97.69 92 PHE A CA 1
ATOM 720 C C . PHE A 1 92 ? -12.757 8.718 0.096 1.00 97.69 92 PHE A C 1
ATOM 722 O O . PHE A 1 92 ? -12.517 8.103 -0.938 1.00 97.69 92 PHE A O 1
ATOM 729 N N . GLN A 1 93 ? -14.000 8.997 0.498 1.00 96.25 93 GLN A N 1
ATOM 730 C CA . GLN A 1 93 ? -15.207 8.727 -0.291 1.00 96.25 93 GLN A CA 1
ATOM 731 C C . GLN A 1 93 ? -15.486 9.786 -1.355 1.00 96.25 93 GLN A C 1
ATOM 733 O O . GLN A 1 93 ? -16.229 9.508 -2.289 1.00 96.25 93 GLN A O 1
ATOM 738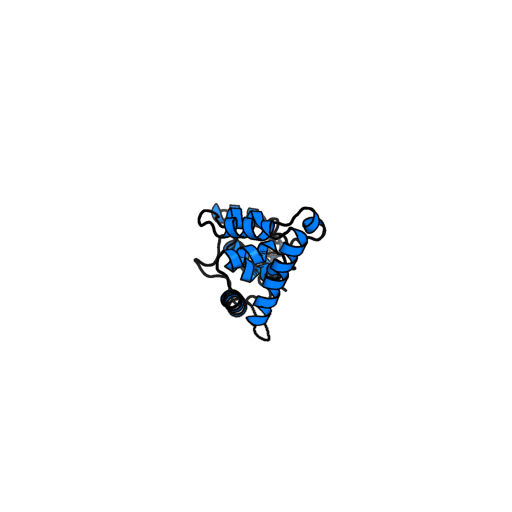 N N . ASP A 1 94 ? -14.931 10.984 -1.196 1.00 94.31 94 ASP A N 1
ATOM 739 C CA . ASP A 1 94 ? -15.069 12.057 -2.170 1.00 94.31 94 ASP A CA 1
ATOM 740 C C . ASP A 1 94 ? -14.383 11.668 -3.488 1.00 94.31 94 ASP A C 1
ATOM 742 O O . ASP A 1 94 ? -13.177 11.406 -3.513 1.00 94.31 94 ASP A O 1
ATOM 746 N N . ASP A 1 95 ? -15.140 11.671 -4.588 1.00 87.19 95 ASP A N 1
ATOM 747 C CA . ASP A 1 95 ? -14.639 11.405 -5.941 1.00 87.19 95 ASP A CA 1
ATOM 748 C C . ASP A 1 95 ? -13.530 12.393 -6.357 1.00 87.19 95 ASP A C 1
ATOM 750 O O . ASP A 1 95 ? -12.706 12.085 -7.220 1.00 87.19 95 ASP A O 1
ATOM 754 N N . ALA A 1 96 ? -13.470 13.577 -5.733 1.00 87.38 96 ALA A N 1
ATOM 755 C CA . ALA A 1 96 ? -12.394 14.544 -5.933 1.00 87.38 96 ALA A CA 1
ATOM 756 C C . ALA A 1 96 ? -11.079 14.154 -5.228 1.00 87.38 96 ALA A C 1
ATOM 758 O O . ALA A 1 96 ? -10.031 14.744 -5.508 1.00 87.38 96 ALA A O 1
ATOM 759 N N . THR A 1 97 ? -11.095 13.183 -4.309 1.00 90.31 97 THR A N 1
ATOM 760 C CA . THR A 1 97 ? -9.883 12.666 -3.661 1.00 90.31 97 THR A CA 1
ATOM 761 C C . THR A 1 97 ? -9.215 11.628 -4.561 1.00 90.31 97 THR A C 1
ATOM 763 O O . THR A 1 97 ? -9.456 10.419 -4.492 1.00 90.31 97 THR A O 1
ATOM 766 N N . LEU A 1 98 ? -8.331 12.143 -5.411 1.00 93.00 98 LEU A N 1
ATOM 767 C CA . LEU A 1 98 ? -7.472 11.369 -6.296 1.00 93.00 98 LEU A CA 1
ATOM 768 C C . LEU A 1 98 ? -6.403 10.575 -5.513 1.00 93.00 98 LEU A C 1
ATOM 770 O O . LEU A 1 98 ? -6.163 10.790 -4.318 1.00 93.00 98 LEU A O 1
ATOM 774 N N . ASP A 1 99 ? -5.762 9.622 -6.197 1.00 94.06 99 ASP A N 1
ATOM 775 C CA . ASP A 1 99 ? -4.788 8.699 -5.598 1.00 94.06 99 ASP A CA 1
ATOM 776 C C . ASP A 1 99 ? -3.554 9.399 -5.015 1.00 94.06 99 ASP A C 1
ATOM 778 O O . ASP A 1 99 ? -2.953 8.879 -4.075 1.00 94.06 99 ASP A O 1
ATOM 782 N N . ASP A 1 100 ? -3.185 10.578 -5.515 1.00 93.88 100 ASP A N 1
ATOM 783 C CA . ASP A 1 100 ? -2.091 11.399 -4.991 1.00 93.88 100 ASP A CA 1
ATOM 784 C C . ASP A 1 100 ? -2.380 11.846 -3.549 1.00 93.88 100 ASP A C 1
ATOM 786 O O . ASP A 1 100 ? -1.673 11.463 -2.613 1.00 93.88 100 ASP A O 1
ATOM 790 N N . LYS A 1 101 ? -3.500 12.541 -3.339 1.00 96.06 101 LYS A N 1
ATOM 791 C CA . LYS A 1 101 ? -3.961 13.011 -2.035 1.00 96.06 101 LYS A CA 1
ATOM 792 C C . LYS A 1 101 ? -4.249 11.836 -1.107 1.00 96.06 101 LYS A C 1
ATOM 794 O O . LYS A 1 101 ? -3.867 11.865 0.063 1.00 96.06 101 LYS A O 1
ATOM 799 N N . ALA A 1 102 ? -4.883 10.778 -1.618 1.00 96.75 102 ALA A N 1
ATOM 800 C CA . ALA A 1 102 ? -5.159 9.586 -0.824 1.00 96.75 102 ALA A CA 1
ATOM 801 C C . ALA A 1 102 ? -3.873 8.879 -0.363 1.00 96.75 102 ALA A C 1
ATOM 803 O O . ALA A 1 102 ? -3.855 8.252 0.700 1.00 96.75 102 ALA A O 1
ATOM 804 N N . THR A 1 103 ? -2.800 8.950 -1.153 1.00 97.44 103 THR A N 1
ATOM 805 C CA . THR A 1 103 ? -1.496 8.376 -0.798 1.00 97.44 103 THR A CA 1
ATOM 806 C C . THR A 1 103 ? -0.755 9.253 0.204 1.00 97.44 103 THR A C 1
ATOM 808 O O . THR A 1 103 ? -0.197 8.736 1.172 1.00 97.44 103 THR A O 1
ATOM 811 N N . ASP A 1 104 ? -0.839 10.573 0.058 1.00 96.94 104 ASP A N 1
ATOM 812 C CA . ASP A 1 104 ? -0.258 11.524 1.006 1.00 96.94 104 ASP A CA 1
ATOM 813 C C . ASP A 1 104 ? -0.838 11.375 2.414 1.00 96.94 104 ASP A C 1
ATOM 815 O O . ASP A 1 104 ? -0.097 11.370 3.398 1.00 96.94 104 ASP A O 1
ATOM 819 N N . MET A 1 105 ? -2.150 11.161 2.518 1.00 97.38 105 MET A N 1
ATOM 820 C CA . MET A 1 105 ? -2.833 10.986 3.803 1.00 97.38 105 MET A CA 1
ATOM 821 C C . MET A 1 105 ? -2.431 9.713 4.555 1.00 97.38 105 MET A C 1
ATOM 823 O O . MET A 1 105 ? -2.555 9.663 5.778 1.00 97.38 105 MET A O 1
ATOM 827 N N . ILE A 1 106 ? -1.963 8.676 3.853 1.00 97.62 106 ILE A N 1
ATOM 828 C CA . ILE A 1 106 ? -1.533 7.422 4.483 1.00 97.62 106 ILE A CA 1
ATOM 829 C C . ILE A 1 106 ? -0.028 7.378 4.749 1.00 97.62 106 ILE A C 1
ATOM 831 O O . ILE A 1 106 ? 0.469 6.336 5.178 1.00 97.62 106 ILE A O 1
ATOM 835 N N . ARG A 1 107 ? 0.718 8.463 4.519 1.00 96.50 107 ARG A N 1
ATOM 836 C CA . ARG A 1 107 ? 2.147 8.517 4.857 1.00 96.50 107 ARG A CA 1
ATOM 837 C C . ARG A 1 107 ? 2.372 8.288 6.353 1.00 96.50 107 ARG A C 1
ATOM 839 O O . ARG A 1 107 ? 1.453 8.374 7.169 1.00 96.50 107 ARG A O 1
ATOM 846 N N . LEU A 1 108 ? 3.595 7.898 6.696 1.00 96.44 108 LEU A N 1
ATOM 847 C CA . LEU A 1 108 ? 3.975 7.665 8.085 1.00 96.44 108 LEU A CA 1
ATOM 848 C C . LEU A 1 108 ? 4.009 8.998 8.846 1.00 96.44 108 LEU A C 1
ATOM 850 O O . LEU A 1 108 ? 4.516 9.996 8.331 1.00 96.44 108 LEU A O 1
ATOM 854 N N . SER A 1 109 ? 3.476 9.012 10.067 1.00 93.81 109 SER A N 1
ATOM 855 C CA . SER A 1 109 ? 3.652 10.144 10.982 1.00 93.81 109 SER A CA 1
ATOM 856 C C . SER A 1 109 ? 5.120 10.265 11.427 1.00 93.81 109 SER A C 1
ATOM 858 O O . SER A 1 109 ? 5.869 9.293 11.315 1.00 93.81 109 SER A O 1
ATOM 860 N N . PRO A 1 110 ? 5.554 11.411 11.988 1.00 94.75 110 PRO A N 1
ATOM 861 C CA . PRO A 1 110 ? 6.919 11.558 12.502 1.00 94.75 110 PRO A CA 1
ATOM 862 C C . PRO A 1 110 ? 7.328 10.470 13.507 1.00 94.75 110 PRO A C 1
ATOM 864 O O . PRO A 1 110 ? 8.463 10.007 13.472 1.00 94.75 110 PRO A O 1
ATOM 867 N N . ASP A 1 111 ? 6.398 10.011 14.346 1.00 93.81 111 ASP A N 1
ATOM 868 C CA . ASP A 1 111 ? 6.660 8.937 15.310 1.00 93.81 111 ASP A CA 1
ATOM 869 C C . ASP A 1 111 ? 6.758 7.565 14.627 1.00 93.81 111 ASP A C 1
ATOM 871 O O . ASP A 1 111 ? 7.619 6.757 14.967 1.00 93.81 111 ASP A O 1
ATOM 875 N N . GLU A 1 112 ? 5.907 7.297 13.629 1.00 94.75 112 GLU A N 1
ATOM 876 C CA . GLU A 1 112 ? 5.981 6.067 12.827 1.00 94.75 112 GLU A CA 1
ATOM 877 C C . GLU A 1 112 ? 7.278 6.010 12.001 1.00 94.75 112 GLU A C 1
ATOM 879 O O . GLU A 1 112 ? 7.827 4.928 11.794 1.00 94.75 112 GLU A O 1
ATOM 884 N N . MET A 1 113 ? 7.798 7.168 11.578 1.00 94.88 113 MET A N 1
ATOM 885 C CA . MET A 1 113 ? 9.065 7.285 10.850 1.00 94.88 113 MET A CA 1
ATOM 886 C C . MET A 1 113 ? 10.272 6.808 11.670 1.00 94.88 113 MET A C 1
ATOM 888 O O . MET A 1 113 ? 11.238 6.325 11.086 1.00 94.88 113 MET A O 1
ATOM 892 N N . LEU A 1 114 ? 10.219 6.870 13.007 1.00 94.38 114 LEU A N 1
ATOM 893 C CA . LEU A 1 114 ? 11.308 6.402 13.880 1.00 94.38 114 LEU A CA 1
ATOM 894 C C . LEU A 1 114 ? 11.541 4.887 13.797 1.00 94.38 114 LEU A C 1
ATOM 896 O O . LEU A 1 114 ? 12.631 4.411 14.109 1.00 94.38 114 LEU A O 1
ATOM 900 N N . VAL A 1 115 ? 10.517 4.132 13.397 1.00 94.56 115 VAL A N 1
ATOM 901 C CA . VAL A 1 115 ? 10.558 2.668 13.245 1.00 94.56 115 VAL A CA 1
ATOM 902 C C . VAL A 1 115 ? 10.334 2.235 11.797 1.00 94.56 115 VAL A C 1
ATOM 904 O O . VAL A 1 115 ? 10.079 1.056 11.532 1.00 94.56 115 VAL A O 1
ATOM 907 N N . ALA A 1 116 ? 10.388 3.186 10.863 1.00 95.81 116 ALA A N 1
ATOM 908 C CA . ALA A 1 116 ? 10.104 2.925 9.468 1.00 95.81 116 ALA A CA 1
ATOM 909 C C . ALA A 1 116 ? 11.187 2.066 8.817 1.00 95.81 116 ALA A C 1
ATOM 911 O O . ALA A 1 116 ? 12.371 2.159 9.137 1.00 95.81 116 ALA A O 1
ATOM 912 N N . VAL A 1 117 ? 10.765 1.237 7.865 1.00 96.44 117 VAL A N 1
ATOM 913 C CA . VAL A 1 117 ? 11.673 0.428 7.050 1.00 96.44 117 VAL A CA 1
ATOM 914 C C . VAL A 1 117 ? 11.617 0.923 5.617 1.00 96.44 117 VAL A C 1
ATOM 916 O O . VAL A 1 117 ? 10.565 0.865 4.975 1.00 96.44 117 VAL A O 1
ATOM 919 N N . ASP A 1 118 ? 12.751 1.388 5.103 1.00 96.31 118 ASP A N 1
ATOM 920 C CA . ASP A 1 118 ? 12.875 1.696 3.686 1.00 96.31 118 ASP A CA 1
ATOM 921 C C . ASP A 1 118 ? 13.143 0.403 2.907 1.00 96.31 118 ASP A C 1
ATOM 923 O O . ASP A 1 118 ? 14.227 -0.176 2.962 1.00 96.31 118 ASP A O 1
ATOM 927 N N . TYR A 1 119 ? 12.092 -0.125 2.285 1.00 96.06 119 TYR A N 1
ATOM 928 C CA . TYR A 1 119 ? 12.097 -1.460 1.692 1.00 96.06 119 TYR A CA 1
ATOM 929 C C . TYR A 1 119 ? 12.578 -1.409 0.240 1.00 96.06 119 TYR A C 1
ATOM 931 O O . TYR A 1 119 ? 12.164 -0.531 -0.514 1.00 96.06 119 TYR A O 1
ATOM 939 N N . GLU A 1 120 ? 13.398 -2.373 -0.179 1.00 96.19 120 GLU A N 1
ATOM 940 C CA . GLU A 1 120 ? 13.834 -2.486 -1.575 1.00 96.19 120 GLU A CA 1
ATOM 941 C C . GLU A 1 120 ? 12.652 -2.846 -2.492 1.00 96.19 120 GLU A C 1
ATOM 943 O O . GLU A 1 120 ? 11.895 -3.784 -2.220 1.00 96.19 120 GLU A O 1
ATOM 948 N N . ILE A 1 121 ? 12.512 -2.134 -3.611 1.00 95.81 121 ILE A N 1
ATOM 949 C CA . ILE A 1 121 ? 11.419 -2.309 -4.575 1.00 95.81 121 ILE A CA 1
ATOM 950 C C . ILE A 1 121 ? 11.403 -3.723 -5.151 1.00 95.81 121 ILE A C 1
ATOM 952 O O . ILE A 1 121 ? 10.360 -4.369 -5.180 1.00 95.81 121 ILE A O 1
ATOM 956 N N . ARG A 1 122 ? 12.560 -4.256 -5.545 1.00 94.25 122 ARG A N 1
ATOM 957 C CA . ARG A 1 122 ? 12.665 -5.617 -6.089 1.00 94.25 122 ARG A CA 1
ATOM 958 C C . ARG A 1 122 ? 12.230 -6.677 -5.073 1.00 94.25 122 ARG A C 1
ATOM 960 O O . ARG A 1 122 ? 11.619 -7.682 -5.434 1.00 94.25 122 ARG A O 1
ATOM 967 N N . ALA A 1 123 ? 12.455 -6.437 -3.779 1.00 94.94 123 ALA A N 1
ATOM 968 C CA . ALA A 1 123 ? 12.010 -7.352 -2.734 1.00 94.94 123 ALA A CA 1
ATOM 969 C C . ALA A 1 123 ? 10.474 -7.443 -2.633 1.00 94.94 123 ALA A C 1
ATOM 971 O O . ALA A 1 123 ? 9.968 -8.431 -2.089 1.00 94.94 123 ALA A O 1
ATOM 972 N N . LEU A 1 124 ? 9.726 -6.480 -3.194 1.00 95.31 124 LEU A N 1
ATOM 973 C CA . LEU A 1 124 ? 8.264 -6.530 -3.300 1.00 95.31 124 LEU A CA 1
ATOM 974 C C . LEU A 1 124 ? 7.777 -7.687 -4.177 1.00 95.31 124 LEU A C 1
ATOM 976 O O . LEU A 1 124 ? 6.683 -8.194 -3.917 1.00 95.31 124 LEU A O 1
ATOM 980 N N . CYS A 1 125 ? 8.576 -8.143 -5.148 1.00 94.94 125 CYS A N 1
ATOM 981 C CA . CYS A 1 125 ? 8.246 -9.263 -6.037 1.00 94.94 125 CYS A CA 1
ATOM 982 C C . CYS A 1 125 ? 8.313 -10.627 -5.332 1.00 94.94 125 CYS A C 1
ATOM 984 O O . CYS A 1 125 ? 7.762 -11.618 -5.808 1.00 94.94 125 CYS A O 1
ATOM 986 N N . ASN A 1 126 ? 8.911 -10.701 -4.140 1.00 93.25 126 ASN A N 1
ATOM 987 C CA . ASN A 1 126 ? 8.998 -11.953 -3.398 1.00 93.25 126 ASN A CA 1
ATOM 988 C C . ASN A 1 126 ? 7.609 -12.500 -3.033 1.00 93.25 126 ASN A C 1
ATOM 990 O O . ASN A 1 126 ? 6.894 -11.921 -2.209 1.00 93.25 126 ASN A O 1
ATOM 994 N N . GLY A 1 127 ? 7.258 -13.666 -3.578 1.00 93.12 127 GLY A N 1
ATOM 995 C CA . GLY A 1 127 ? 5.942 -14.279 -3.383 1.00 93.12 127 GLY A CA 1
ATOM 996 C C . GLY A 1 127 ? 4.824 -13.597 -4.180 1.00 93.12 127 GLY A C 1
ATOM 997 O O . GLY A 1 127 ? 3.651 -13.770 -3.847 1.00 93.12 127 GLY A O 1
ATOM 998 N N . LEU A 1 128 ? 5.166 -12.796 -5.190 1.00 95.94 128 LEU A N 1
ATOM 999 C CA . LEU A 1 128 ? 4.241 -12.295 -6.201 1.00 95.94 128 LEU A CA 1
ATOM 1000 C C . LEU A 1 128 ? 4.004 -13.387 -7.261 1.00 95.94 128 LEU A C 1
ATOM 1002 O O . LEU A 1 128 ? 4.931 -14.080 -7.666 1.00 95.94 128 LEU A O 1
ATOM 1006 N N . LYS A 1 129 ? 2.748 -13.575 -7.671 1.00 96.19 129 LYS A N 1
ATOM 1007 C CA . LYS A 1 129 ? 2.342 -14.439 -8.792 1.00 96.19 129 LYS A CA 1
ATOM 1008 C C . LYS A 1 129 ? 2.314 -13.657 -10.099 1.00 96.19 129 LYS A C 1
ATOM 1010 O O . LYS A 1 129 ? 2.761 -14.157 -11.121 1.00 96.19 129 LYS A O 1
ATOM 1015 N N . LYS A 1 130 ? 1.727 -12.458 -10.049 1.00 96.06 130 LYS A N 1
ATOM 1016 C CA . LYS A 1 130 ? 1.630 -11.515 -11.163 1.00 96.06 130 LYS A CA 1
ATOM 1017 C C . LYS A 1 130 ? 1.466 -10.087 -10.647 1.00 96.06 130 LYS A C 1
ATOM 1019 O O . LYS A 1 130 ? 0.858 -9.871 -9.594 1.00 96.06 130 LYS A O 1
ATOM 1024 N N . HIS A 1 131 ? 1.970 -9.122 -11.406 1.00 97.25 131 HIS A N 1
ATOM 1025 C CA . HIS A 1 131 ? 1.721 -7.700 -11.168 1.00 97.25 131 HIS A CA 1
ATOM 1026 C C . HIS A 1 131 ? 0.251 -7.333 -11.439 1.00 97.25 131 HIS A C 1
ATOM 1028 O O . HIS A 1 131 ? -0.431 -8.078 -12.147 1.00 97.25 131 HIS A O 1
ATOM 1034 N N . PRO A 1 132 ? -0.238 -6.199 -10.906 1.00 95.81 132 PRO A N 1
ATOM 1035 C CA . PRO A 1 132 ? -1.454 -5.559 -11.401 1.00 95.81 132 PRO A CA 1
ATOM 1036 C C . PRO A 1 132 ? -1.371 -5.316 -12.917 1.00 95.81 132 PRO A C 1
ATOM 1038 O O . PRO A 1 132 ? -0.294 -5.005 -13.449 1.00 95.81 132 PRO A O 1
ATOM 1041 N N . GLU A 1 133 ? -2.495 -5.506 -13.605 1.00 89.31 133 GLU A N 1
ATOM 1042 C CA . GLU A 1 133 ? -2.613 -5.307 -15.054 1.00 89.31 133 GLU A CA 1
ATOM 1043 C C . GLU A 1 133 ? -2.835 -3.823 -15.406 1.00 89.31 133 GLU A C 1
ATOM 1045 O O . GLU A 1 133 ? -2.961 -2.960 -14.527 1.00 89.31 133 GLU A O 1
ATOM 1050 N N . ASP A 1 134 ? -2.843 -3.509 -16.704 1.00 72.25 134 ASP A N 1
ATOM 1051 C CA . ASP A 1 134 ? -3.102 -2.153 -17.190 1.00 72.25 134 ASP A CA 1
ATOM 1052 C C . ASP A 1 134 ? -4.522 -1.719 -16.786 1.00 72.25 134 ASP A C 1
ATOM 1054 O O . ASP A 1 134 ? -5.506 -2.387 -17.101 1.00 72.25 134 ASP A O 1
ATOM 1058 N N . GLY A 1 135 ? -4.623 -0.608 -16.051 1.00 78.75 135 GLY A N 1
ATOM 1059 C CA . GLY A 1 135 ? -5.871 -0.121 -15.446 1.00 78.75 135 GLY A CA 1
ATOM 1060 C C . GLY A 1 135 ? -6.042 -0.468 -13.961 1.00 78.75 135 GLY A C 1
ATOM 1061 O O . GLY A 1 135 ? -6.837 0.178 -13.286 1.00 78.75 135 GLY A O 1
ATOM 1062 N N . GLU A 1 136 ? -5.269 -1.421 -13.428 1.00 83.81 136 GLU A N 1
ATOM 1063 C CA . GLU A 1 136 ? -5.229 -1.739 -11.989 1.00 83.81 136 GLU A CA 1
ATOM 1064 C C . GLU A 1 136 ? -3.992 -1.150 -11.291 1.00 83.81 136 GLU A C 1
ATOM 1066 O O . GLU A 1 136 ? -4.035 -0.803 -10.105 1.00 83.81 136 GLU A O 1
ATOM 1071 N N . GLY A 1 137 ? -2.875 -1.071 -12.020 1.00 85.00 137 GLY A N 1
ATOM 1072 C CA . GLY A 1 137 ? -1.614 -0.477 -11.575 1.00 85.00 137 GLY A CA 1
ATOM 1073 C C . GLY A 1 137 ? -1.392 0.951 -12.082 1.00 85.00 137 GLY A C 1
ATOM 1074 O O . GLY A 1 137 ? -2.041 1.407 -13.023 1.00 85.00 137 GLY A O 1
ATOM 1075 N N . SER A 1 138 ? -0.428 1.644 -11.476 1.00 93.12 138 SER A N 1
ATOM 1076 C CA . SER A 1 138 ? 0.012 2.995 -11.836 1.00 93.12 138 SER A CA 1
ATOM 1077 C C . SER A 1 138 ? 1.482 3.014 -12.290 1.00 93.12 138 SER A C 1
ATOM 1079 O O . SER A 1 138 ? 2.098 1.974 -12.563 1.00 93.12 138 SER A O 1
ATOM 1081 N N . ILE A 1 139 ? 2.080 4.212 -12.351 1.00 95.81 139 ILE A N 1
ATOM 1082 C CA . ILE A 1 139 ? 3.527 4.388 -12.526 1.00 95.81 139 ILE A CA 1
ATOM 1083 C C . ILE A 1 139 ? 4.333 3.586 -11.495 1.00 95.81 139 ILE A C 1
ATOM 1085 O O . ILE A 1 139 ? 5.393 3.064 -11.832 1.00 95.81 139 ILE A O 1
ATOM 1089 N N . PHE A 1 140 ? 3.811 3.389 -10.280 1.00 97.19 140 PHE A N 1
ATOM 1090 C CA . PHE A 1 140 ? 4.492 2.587 -9.271 1.00 97.19 140 PHE A CA 1
ATOM 1091 C C . PHE A 1 140 ? 4.651 1.126 -9.714 1.00 97.19 140 PHE A C 1
ATOM 1093 O O . PHE A 1 140 ? 5.760 0.596 -9.674 1.00 97.19 140 PHE A O 1
ATOM 1100 N N . THR A 1 141 ? 3.599 0.484 -10.233 1.00 97.38 141 THR A N 1
ATOM 1101 C CA . THR A 1 141 ? 3.694 -0.870 -10.808 1.00 97.38 141 THR A CA 1
ATOM 1102 C C . THR A 1 141 ? 4.723 -0.948 -11.934 1.00 97.38 141 THR A C 1
ATOM 1104 O O . THR A 1 141 ? 5.458 -1.933 -12.012 1.00 97.38 141 THR A O 1
ATOM 1107 N N . ARG A 1 142 ? 4.826 0.085 -12.782 1.00 95.94 142 ARG A N 1
ATOM 1108 C CA . ARG A 1 142 ? 5.858 0.148 -13.832 1.00 95.94 142 ARG A CA 1
ATOM 1109 C C . ARG A 1 142 ? 7.266 0.206 -13.240 1.00 95.94 142 ARG A C 1
ATOM 1111 O O . ARG A 1 142 ? 8.139 -0.503 -13.727 1.00 95.94 142 ARG A O 1
ATOM 1118 N N . CYS A 1 143 ? 7.475 0.976 -12.172 1.00 96.25 143 CYS A N 1
ATOM 1119 C CA . CYS A 1 143 ? 8.747 1.000 -11.448 1.00 96.25 143 CYS A CA 1
ATOM 1120 C C . CYS A 1 143 ? 9.096 -0.369 -10.849 1.00 96.25 143 CYS A C 1
ATOM 1122 O O . CYS A 1 143 ? 10.233 -0.814 -10.971 1.00 96.25 143 CYS A O 1
ATOM 1124 N N . VAL A 1 144 ? 8.127 -1.065 -10.238 1.00 96.50 144 VAL A N 1
ATOM 1125 C CA . VAL A 1 144 ? 8.357 -2.408 -9.675 1.00 96.50 144 VAL A CA 1
ATOM 1126 C C . VAL A 1 144 ? 8.765 -3.399 -10.770 1.00 96.50 144 VAL A C 1
ATOM 1128 O O . VAL A 1 144 ? 9.774 -4.083 -10.605 1.00 96.50 144 VAL A O 1
ATOM 1131 N N . LYS A 1 145 ? 8.029 -3.438 -11.893 1.00 95.81 145 LYS A N 1
ATOM 1132 C CA . LYS A 1 145 ? 8.360 -4.279 -13.060 1.00 95.81 145 LYS A CA 1
ATOM 1133 C C . LYS A 1 145 ? 9.757 -3.965 -13.593 1.00 95.81 145 LYS A C 1
ATOM 1135 O O . LYS A 1 145 ? 10.557 -4.870 -13.785 1.00 95.81 145 LYS A O 1
ATOM 1140 N N . TYR A 1 146 ? 10.088 -2.681 -13.736 1.00 95.25 146 TYR A N 1
ATOM 1141 C CA . TYR A 1 146 ? 11.411 -2.262 -14.190 1.00 95.25 146 TYR A CA 1
ATOM 1142 C C . TYR A 1 146 ? 12.528 -2.787 -13.276 1.00 95.25 146 TYR A C 1
ATOM 1144 O O . TYR A 1 146 ? 13.506 -3.348 -13.767 1.00 95.25 146 TYR A O 1
ATOM 1152 N N . CYS A 1 147 ? 12.393 -2.648 -11.953 1.00 94.62 147 CYS A N 1
ATOM 1153 C CA . CYS A 1 147 ? 13.391 -3.148 -11.001 1.00 94.62 147 CYS A CA 1
ATOM 1154 C C . CYS A 1 147 ? 13.516 -4.679 -11.015 1.00 94.62 147 CYS A C 1
ATOM 1156 O O . CYS A 1 147 ? 14.607 -5.203 -10.793 1.00 94.62 147 CYS A O 1
ATOM 1158 N N . GLU A 1 148 ? 12.422 -5.400 -11.270 1.00 94.88 148 GLU A N 1
ATOM 1159 C CA . GLU A 1 148 ? 12.447 -6.854 -11.451 1.00 94.88 148 GLU A CA 1
ATOM 1160 C C . GLU A 1 148 ? 13.187 -7.258 -12.735 1.00 94.88 148 GLU A C 1
ATOM 1162 O O . GLU A 1 148 ? 14.073 -8.108 -12.687 1.00 94.88 148 GLU A O 1
ATOM 1167 N N . GLU A 1 149 ? 12.866 -6.625 -13.864 1.00 94.00 149 GLU A N 1
ATOM 1168 C CA . GLU A 1 149 ? 13.399 -6.968 -15.189 1.00 94.00 149 GLU A CA 1
ATOM 1169 C C . GLU A 1 149 ? 14.871 -6.575 -15.362 1.00 94.00 149 GLU A C 1
ATOM 1171 O O . GLU A 1 149 ? 15.656 -7.309 -15.963 1.00 94.00 149 GLU A O 1
ATOM 1176 N N . THR A 1 150 ? 15.252 -5.407 -14.844 1.00 91.94 150 THR A N 1
ATOM 1177 C CA . THR A 1 150 ? 16.585 -4.813 -15.051 1.00 91.94 150 THR A CA 1
ATOM 1178 C C . THR A 1 150 ? 17.527 -5.007 -13.876 1.00 91.94 150 THR A C 1
ATOM 1180 O O . THR A 1 150 ? 18.677 -4.581 -13.933 1.00 91.94 150 THR A O 1
ATOM 1183 N N . ASN A 1 151 ? 17.050 -5.642 -12.803 1.00 90.00 151 ASN A N 1
ATOM 1184 C CA . ASN A 1 151 ? 17.800 -5.816 -11.567 1.00 90.00 151 ASN A CA 1
ATOM 1185 C C . ASN A 1 151 ? 18.227 -4.485 -10.906 1.00 90.00 151 ASN A C 1
ATOM 1187 O O . ASN A 1 151 ? 19.186 -4.455 -10.135 1.00 90.00 151 ASN A O 1
ATOM 1191 N N . ALA A 1 152 ? 17.527 -3.384 -11.205 1.00 90.19 152 ALA A N 1
ATOM 1192 C CA . ALA A 1 152 ? 17.820 -2.070 -10.647 1.00 90.19 152 ALA A CA 1
ATOM 1193 C C . ALA A 1 152 ? 17.483 -1.990 -9.149 1.00 90.19 152 ALA A C 1
ATOM 1195 O O . ALA A 1 152 ? 16.456 -2.488 -8.679 1.00 90.19 152 ALA A O 1
ATOM 1196 N N . THR A 1 153 ? 18.348 -1.313 -8.396 1.00 91.69 153 THR A N 1
ATOM 1197 C CA . THR A 1 153 ? 18.226 -1.158 -6.945 1.00 91.69 153 THR A CA 1
ATOM 1198 C C . THR A 1 153 ? 17.616 0.196 -6.599 1.00 91.69 153 THR A C 1
ATOM 1200 O O . THR A 1 153 ? 18.304 1.217 -6.618 1.00 91.69 153 THR A O 1
ATOM 1203 N N . TYR A 1 154 ? 16.332 0.178 -6.257 1.00 95.00 154 TYR A N 1
ATOM 1204 C CA . TYR A 1 154 ? 15.584 1.312 -5.711 1.00 9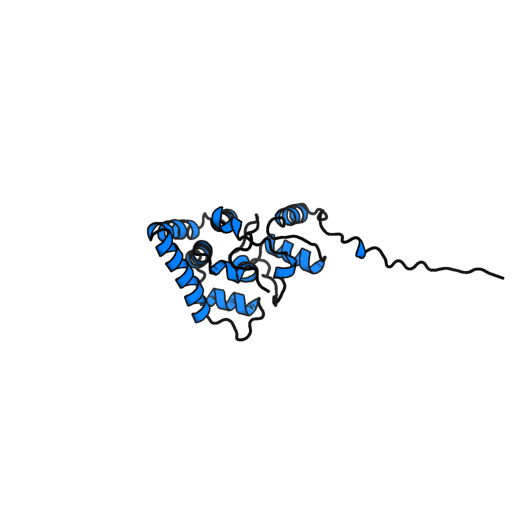5.00 154 TYR A CA 1
ATOM 1205 C C . TYR A 1 154 ? 14.882 0.887 -4.421 1.00 95.00 154 TYR A C 1
ATOM 1207 O O . TYR A 1 154 ? 14.550 -0.292 -4.244 1.00 95.00 154 TYR A O 1
ATOM 1215 N N . THR A 1 155 ? 14.622 1.838 -3.535 1.00 96.75 155 THR A N 1
ATOM 1216 C CA . THR A 1 155 ? 13.838 1.668 -2.312 1.00 96.75 155 THR A CA 1
ATOM 1217 C C . THR A 1 155 ? 12.504 2.408 -2.408 1.00 96.75 155 THR A C 1
ATOM 1219 O O . THR A 1 155 ? 12.249 3.181 -3.331 1.00 96.75 155 THR A O 1
ATOM 1222 N N . LEU A 1 156 ? 11.594 2.153 -1.467 1.00 96.88 156 LEU A N 1
ATOM 1223 C CA . LEU A 1 156 ? 10.300 2.839 -1.424 1.00 96.88 156 LEU A CA 1
ATOM 1224 C C . LEU A 1 156 ? 10.458 4.360 -1.276 1.00 96.88 156 LEU A C 1
ATOM 1226 O O . LEU A 1 156 ? 9.626 5.097 -1.802 1.00 96.88 156 LEU A O 1
ATOM 1230 N N . SER A 1 157 ? 11.503 4.840 -0.595 1.00 96.06 157 SER A N 1
ATOM 1231 C CA . SER A 1 157 ? 11.733 6.275 -0.410 1.00 96.06 157 SER A CA 1
ATOM 1232 C C . SER A 1 157 ? 12.256 6.999 -1.659 1.00 96.06 157 SER A C 1
ATOM 1234 O O . SER A 1 157 ? 11.954 8.183 -1.816 1.00 96.06 157 SER A O 1
ATOM 1236 N N . ASP A 1 158 ? 12.976 6.317 -2.561 1.00 95.31 158 ASP A N 1
ATOM 1237 C CA . ASP A 1 158 ? 13.640 6.931 -3.725 1.00 95.31 158 ASP A CA 1
ATOM 1238 C C . ASP A 1 158 ? 13.049 6.541 -5.095 1.00 95.31 158 ASP A C 1
ATOM 1240 O O . ASP A 1 158 ? 13.407 7.126 -6.117 1.00 95.31 158 ASP A O 1
ATOM 1244 N N . VAL A 1 159 ? 12.077 5.623 -5.136 1.00 95.94 159 VAL A N 1
ATOM 1245 C CA . VAL A 1 159 ? 11.426 5.144 -6.374 1.00 95.94 159 VAL A CA 1
ATOM 1246 C C . VAL A 1 159 ? 10.761 6.247 -7.212 1.00 95.94 159 VAL A C 1
ATOM 1248 O O . VAL A 1 159 ? 10.509 6.057 -8.403 1.00 95.94 159 VAL A O 1
ATOM 1251 N N . PHE A 1 160 ? 10.505 7.423 -6.635 1.00 95.31 160 PHE A N 1
ATOM 1252 C CA . PHE A 1 160 ? 10.021 8.584 -7.387 1.00 95.31 160 PHE A CA 1
ATOM 1253 C C . PHE A 1 160 ? 11.044 9.085 -8.423 1.00 95.31 160 PHE A C 1
ATOM 1255 O O . PHE A 1 160 ? 10.651 9.609 -9.464 1.00 95.31 160 PHE A O 1
ATOM 1262 N N . GLU A 1 161 ? 12.347 8.897 -8.176 1.00 95.00 161 GLU A N 1
ATOM 1263 C CA . GLU A 1 161 ? 13.402 9.227 -9.141 1.00 95.00 161 GLU A CA 1
ATOM 1264 C C . GLU A 1 161 ? 13.277 8.339 -10.385 1.00 95.00 161 GLU A C 1
ATOM 1266 O O . GLU A 1 161 ? 13.306 8.836 -11.512 1.00 95.00 161 GLU A O 1
ATOM 1271 N N . LEU A 1 162 ? 13.055 7.034 -10.174 1.00 95.56 162 LEU A N 1
ATOM 1272 C CA . LEU A 1 162 ? 12.815 6.080 -11.255 1.00 95.56 162 LEU A CA 1
ATOM 1273 C C . LEU A 1 162 ? 11.547 6.434 -12.032 1.00 95.56 162 LEU A C 1
ATOM 1275 O O . LEU A 1 162 ? 11.576 6.480 -13.258 1.00 95.56 162 LEU A O 1
ATOM 1279 N N . ALA A 1 163 ? 10.449 6.719 -11.329 1.00 95.75 163 ALA A N 1
ATOM 1280 C CA . ALA A 1 163 ? 9.195 7.119 -11.961 1.00 95.75 163 ALA A CA 1
ATOM 1281 C C . ALA A 1 163 ? 9.390 8.332 -12.880 1.00 95.75 163 ALA A C 1
ATOM 1283 O O . ALA A 1 163 ? 8.983 8.290 -14.039 1.00 95.75 163 ALA A O 1
ATOM 1284 N N . SER A 1 164 ? 10.095 9.362 -12.399 1.00 95.38 164 SER A N 1
ATOM 1285 C CA . SER A 1 164 ? 10.382 10.564 -13.185 1.00 95.38 164 SER A CA 1
ATOM 1286 C C . SER A 1 164 ? 11.188 10.265 -14.453 1.00 95.38 164 SER A C 1
ATOM 1288 O O . SER A 1 164 ? 10.901 10.825 -15.513 1.00 95.38 164 SER A O 1
ATOM 1290 N N . ASP A 1 165 ? 12.187 9.383 -14.375 1.00 94.56 165 ASP A N 1
ATOM 1291 C CA . ASP A 1 165 ? 12.976 8.997 -15.547 1.00 94.56 165 ASP A CA 1
ATOM 1292 C C . ASP A 1 165 ? 12.157 8.161 -16.545 1.00 94.56 165 ASP A C 1
ATOM 1294 O O . ASP A 1 165 ? 12.204 8.440 -17.747 1.00 94.56 165 ASP A O 1
ATOM 1298 N N . LEU A 1 166 ? 11.338 7.216 -16.066 1.00 94.00 166 LEU A N 1
ATOM 1299 C CA . LEU A 1 166 ? 10.469 6.388 -16.912 1.00 94.00 166 LEU A CA 1
ATOM 1300 C C . LEU A 1 166 ? 9.366 7.194 -17.611 1.00 94.00 166 LEU A C 1
ATOM 1302 O O . LEU A 1 166 ? 9.024 6.900 -18.758 1.00 94.00 166 LEU A O 1
ATOM 1306 N N . GLU A 1 167 ? 8.797 8.199 -16.949 1.00 93.88 167 GLU A N 1
ATOM 1307 C CA . GLU A 1 167 ? 7.805 9.103 -17.546 1.00 93.88 167 GLU A CA 1
ATOM 1308 C C . GLU A 1 167 ? 8.432 10.036 -18.584 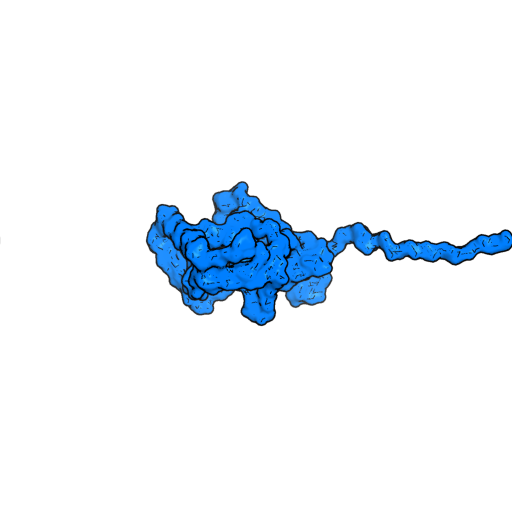1.00 93.88 167 GLU A C 1
ATOM 1310 O O . GLU A 1 167 ? 7.830 10.301 -19.623 1.00 93.88 167 GLU A O 1
ATOM 1315 N N . ALA A 1 168 ? 9.666 10.486 -18.344 1.00 92.38 168 ALA A N 1
ATOM 1316 C CA . ALA A 1 168 ? 10.412 11.322 -19.278 1.00 92.38 168 ALA A CA 1
ATOM 1317 C C . ALA A 1 168 ? 11.027 10.540 -20.457 1.00 92.38 168 ALA A C 1
ATOM 1319 O O . ALA A 1 168 ? 11.654 11.152 -21.324 1.00 92.38 168 ALA A O 1
ATOM 1320 N N . GLY A 1 169 ? 10.900 9.207 -20.483 1.00 90.31 169 GLY A N 1
ATOM 1321 C CA . GLY A 1 169 ? 11.526 8.349 -21.493 1.00 90.31 169 GLY A CA 1
ATOM 1322 C C . GLY A 1 169 ? 13.057 8.365 -21.439 1.00 90.31 169 GLY A C 1
ATOM 1323 O O . GLY A 1 169 ? 13.714 8.170 -22.461 1.00 90.31 169 GLY A O 1
ATOM 1324 N N . ARG A 1 170 ? 13.635 8.647 -20.266 1.00 89.81 170 ARG A N 1
ATOM 1325 C CA . ARG A 1 170 ? 15.085 8.699 -20.051 1.00 89.81 170 ARG A CA 1
ATOM 1326 C C . ARG A 1 170 ? 15.590 7.388 -19.444 1.00 89.81 170 ARG A C 1
ATOM 1328 O O . ARG A 1 170 ? 14.858 6.751 -18.690 1.00 89.81 170 ARG A O 1
ATOM 1335 N N . PRO A 1 171 ? 16.848 7.001 -19.716 1.00 84.19 171 PRO A N 1
ATOM 1336 C CA . PRO A 1 171 ? 17.471 5.893 -19.004 1.00 84.19 171 PRO A CA 1
ATOM 1337 C C . PRO A 1 171 ? 17.594 6.240 -17.505 1.00 84.19 171 PRO A C 1
ATOM 1339 O O . PRO A 1 171 ? 18.112 7.317 -17.186 1.00 84.19 171 PRO A O 1
ATOM 1342 N N . PRO A 1 172 ? 17.133 5.365 -16.591 1.00 85.06 172 PRO A N 1
ATOM 1343 C CA . PRO A 1 172 ? 17.234 5.601 -15.154 1.00 85.06 172 PRO A CA 1
ATOM 1344 C C . PRO A 1 172 ? 18.680 5.723 -14.673 1.00 85.06 172 PRO A C 1
ATOM 1346 O O . PRO A 1 172 ? 19.560 4.970 -15.090 1.00 85.06 172 PRO A O 1
ATOM 1349 N N . ARG A 1 173 ? 18.930 6.689 -13.783 1.00 73.31 173 ARG A N 1
ATOM 1350 C CA . ARG A 1 173 ? 20.294 7.049 -13.344 1.00 73.31 173 ARG A CA 1
ATOM 1351 C C . ARG A 1 173 ? 20.916 6.081 -12.337 1.00 73.31 173 ARG A C 1
ATOM 1353 O O . ARG A 1 173 ? 22.139 5.989 -12.276 1.00 73.31 173 ARG A O 1
ATOM 1360 N N . ARG A 1 174 ? 20.102 5.396 -11.526 1.00 65.69 174 ARG A N 1
ATOM 1361 C CA . ARG A 1 174 ? 20.552 4.350 -10.594 1.00 65.69 174 ARG A CA 1
ATOM 1362 C C . ARG A 1 174 ? 20.188 3.009 -11.226 1.00 65.69 174 ARG A C 1
ATOM 1364 O O . ARG A 1 174 ? 19.015 2.771 -11.485 1.00 65.69 174 ARG A O 1
ATOM 1371 N N . GLY A 1 175 ? 21.158 2.142 -11.513 1.00 52.53 175 GLY A N 1
ATOM 1372 C CA . GLY A 1 175 ? 20.816 0.808 -12.032 1.00 52.53 175 GLY A CA 1
ATOM 1373 C C . GLY A 1 175 ? 21.761 0.164 -13.037 1.00 52.53 175 GLY A C 1
ATOM 1374 O O . GLY A 1 175 ? 21.317 -0.702 -13.779 1.00 52.53 175 GLY A O 1
ATOM 1375 N N . GLN A 1 176 ? 23.042 0.519 -13.061 1.00 48.72 176 GLN A N 1
ATOM 1376 C CA . GLN A 1 176 ? 24.040 -0.410 -13.584 1.00 48.72 176 GLN A CA 1
ATOM 1377 C C . GLN A 1 176 ? 24.931 -0.835 -12.426 1.00 48.72 176 GLN A C 1
ATOM 1379 O O . GLN A 1 176 ? 25.796 -0.080 -11.987 1.00 48.72 176 GLN A O 1
ATOM 1384 N N . ASP A 1 177 ? 24.699 -2.043 -11.914 1.00 48.47 177 ASP A N 1
ATOM 1385 C CA . ASP A 1 177 ? 25.769 -2.757 -11.230 1.00 48.47 177 ASP A CA 1
ATOM 1386 C C . ASP A 1 177 ? 26.909 -2.922 -12.258 1.00 48.47 177 ASP A C 1
ATOM 1388 O O . ASP A 1 177 ? 26.680 -3.510 -13.321 1.00 48.47 177 ASP A O 1
ATOM 1392 N N . PRO A 1 178 ? 28.143 -2.460 -11.987 1.00 45.09 178 PRO A N 1
ATOM 1393 C CA . PRO A 1 178 ? 29.270 -2.619 -12.913 1.00 45.09 178 PRO A CA 1
ATOM 1394 C C . PRO A 1 178 ? 29.665 -4.091 -13.149 1.00 45.09 178 PRO A C 1
ATOM 1396 O O . PRO A 1 178 ? 30.556 -4.382 -13.940 1.00 45.09 178 PRO A O 1
ATOM 1399 N N . ALA A 1 179 ? 29.003 -5.047 -12.490 1.00 45.62 179 ALA A N 1
ATOM 1400 C CA . ALA A 1 179 ? 29.259 -6.475 -12.635 1.00 45.62 179 ALA A CA 1
ATOM 1401 C C . ALA A 1 179 ? 28.686 -7.099 -13.926 1.00 45.62 179 ALA A C 1
ATOM 1403 O O . ALA A 1 179 ? 28.947 -8.275 -14.184 1.00 45.62 179 ALA A O 1
ATOM 1404 N N . GLN A 1 180 ? 27.924 -6.355 -14.739 1.00 44.81 180 GLN A N 1
ATOM 1405 C CA . GLN A 1 180 ? 27.322 -6.886 -15.972 1.00 44.81 180 GLN A CA 1
ATOM 1406 C C . GLN A 1 180 ? 28.096 -6.543 -17.264 1.00 44.81 180 GLN A C 1
ATOM 1408 O O . GLN A 1 180 ? 27.783 -7.091 -18.319 1.00 44.81 180 GLN A O 1
ATOM 1413 N N . GLU A 1 181 ? 29.175 -5.756 -17.180 1.00 41.41 181 GLU A N 1
ATOM 1414 C CA . GLU A 1 181 ? 30.130 -5.515 -18.278 1.00 41.41 181 GLU A CA 1
ATOM 1415 C C . GLU A 1 181 ? 31.428 -6.324 -18.091 1.00 41.41 181 GLU A C 1
ATOM 1417 O O . GLU A 1 181 ? 32.522 -5.778 -17.991 1.00 41.41 181 GLU A O 1
ATOM 1422 N N . CYS A 1 182 ? 31.353 -7.654 -18.011 1.00 40.38 182 CYS A N 1
ATOM 1423 C CA . CYS A 1 182 ? 32.570 -8.468 -18.132 1.00 40.38 182 CYS A CA 1
ATOM 1424 C C . CYS A 1 182 ? 32.288 -9.877 -18.656 1.00 40.38 182 CYS A C 1
ATOM 1426 O O . CYS A 1 182 ? 32.567 -10.869 -17.991 1.00 40.38 182 CYS A O 1
ATOM 1428 N N . LYS A 1 183 ? 31.709 -9.968 -19.859 1.00 40.69 183 LYS A N 1
ATOM 1429 C CA . LYS A 1 183 ? 31.821 -11.154 -20.725 1.00 40.69 183 LYS A CA 1
ATOM 1430 C C . LYS A 1 183 ? 31.898 -10.740 -22.192 1.00 40.69 183 LYS A C 1
ATOM 1432 O O . LYS A 1 183 ? 31.059 -11.117 -23.002 1.00 40.69 183 LYS A O 1
ATOM 1437 N N . THR A 1 184 ? 32.938 -9.989 -22.526 1.00 43.62 184 THR A N 1
ATOM 1438 C CA . THR A 1 184 ? 33.513 -10.052 -23.870 1.00 43.62 184 THR A CA 1
ATOM 1439 C C . THR A 1 184 ? 34.842 -10.767 -23.692 1.00 43.62 184 THR A C 1
ATOM 1441 O O . THR A 1 184 ? 35.864 -10.138 -23.444 1.00 43.62 184 THR A O 1
ATOM 1444 N N . GLU A 1 185 ? 34.813 -12.103 -23.677 1.00 42.78 185 GLU A N 1
ATOM 1445 C CA . GLU A 1 185 ? 36.051 -12.861 -23.841 1.00 42.78 185 GLU A CA 1
ATOM 1446 C C . GLU A 1 185 ? 36.530 -12.619 -25.269 1.00 42.78 185 GLU A C 1
ATOM 1448 O O . GLU A 1 185 ? 35.951 -13.099 -26.247 1.00 42.78 185 GLU A O 1
ATOM 1453 N N . ASP A 1 186 ? 37.571 -11.797 -25.346 1.00 42.44 186 ASP A N 1
ATOM 1454 C CA . ASP A 1 186 ? 38.443 -11.642 -26.490 1.00 42.44 186 ASP A CA 1
ATOM 1455 C C . ASP A 1 186 ? 38.818 -13.009 -27.064 1.00 42.44 186 ASP A C 1
ATOM 1457 O O . ASP A 1 186 ? 39.358 -13.889 -26.391 1.00 42.44 186 ASP A O 1
ATOM 1461 N N . SER A 1 187 ? 38.580 -13.150 -28.363 1.00 47.41 187 SER A N 1
ATOM 1462 C CA . SER A 1 187 ? 39.296 -14.117 -29.181 1.00 47.41 187 SER A CA 1
ATOM 1463 C C . SER A 1 187 ? 40.780 -13.745 -29.212 1.00 47.41 187 SER A C 1
ATOM 1465 O O . SER A 1 187 ? 41.091 -12.609 -29.569 1.00 47.41 187 SER A O 1
ATOM 1467 N N . PRO A 1 188 ? 41.721 -14.682 -29.017 1.00 46.78 188 PRO A N 1
ATOM 1468 C CA . PRO A 1 188 ? 43.047 -14.532 -29.576 1.00 46.78 188 PRO A CA 1
ATOM 1469 C C . PRO A 1 188 ? 43.145 -15.390 -30.835 1.00 46.78 188 PRO A C 1
ATOM 1471 O O . PRO A 1 188 ? 43.324 -16.608 -30.807 1.00 46.78 188 PRO A O 1
ATOM 1474 N N . SER A 1 189 ? 43.043 -14.712 -31.972 1.00 47.75 189 SER A N 1
ATOM 1475 C CA . SER A 1 189 ? 43.604 -15.173 -33.233 1.00 47.75 189 SER A CA 1
ATOM 1476 C C . SER A 1 189 ? 45.126 -15.328 -33.119 1.00 47.75 189 SER A C 1
ATOM 1478 O O . SER A 1 189 ? 45.812 -14.393 -32.721 1.00 47.75 189 SER A O 1
ATOM 1480 N N . SER A 1 190 ? 45.619 -16.492 -33.544 1.00 44.53 190 SER A N 1
ATOM 1481 C CA . SER A 1 190 ? 46.907 -16.757 -34.205 1.00 44.53 190 SER A CA 1
ATOM 1482 C C . SER A 1 190 ? 48.179 -15.990 -33.807 1.00 44.53 190 SER A C 1
ATOM 1484 O O . SER A 1 190 ? 48.378 -14.845 -34.200 1.00 44.53 190 SER A O 1
ATOM 1486 N N . THR A 1 191 ? 49.170 -16.768 -33.361 1.00 47.00 191 THR A N 1
ATOM 1487 C CA . THR A 1 191 ? 50.590 -16.613 -33.743 1.00 47.00 191 THR A CA 1
ATOM 1488 C C . THR A 1 191 ? 51.105 -18.021 -34.086 1.00 47.00 191 THR A C 1
ATOM 1490 O O . THR A 1 191 ? 51.097 -18.884 -33.219 1.00 47.00 191 THR A O 1
ATOM 1493 N N . ARG A 1 192 ? 51.145 -18.432 -35.361 1.00 43.78 192 ARG A N 1
ATOM 1494 C CA . ARG A 1 192 ? 52.224 -18.321 -36.371 1.00 43.78 192 ARG A CA 1
ATOM 1495 C C . ARG A 1 192 ? 53.535 -19.062 -36.049 1.00 43.78 192 ARG A C 1
ATOM 1497 O O . ARG A 1 192 ? 54.197 -18.727 -35.073 1.00 43.78 192 ARG A O 1
ATOM 1504 N N . SER A 1 193 ? 53.900 -19.875 -37.052 1.00 46.88 193 SER A N 1
ATOM 1505 C CA . SER A 1 193 ? 55.224 -20.358 -37.486 1.00 46.88 193 SER A CA 1
ATOM 1506 C C . SER A 1 193 ? 55.787 -21.607 -36.823 1.00 46.88 193 SER A C 1
ATOM 1508 O O . SER A 1 193 ? 56.158 -21.545 -35.636 1.00 46.88 193 SER A O 1
#